Protein AF-A0A6G0XQ53-F1 (afdb_monomer_lite)

pLDDT: mean 70.64, std 18.21, range [31.89, 98.38]

Structure (mmCIF, N/CA/C/O backbone):
data_AF-A0A6G0XQ53-F1
#
_entry.id   AF-A0A6G0XQ53-F1
#
loop_
_atom_site.group_PDB
_atom_site.id
_atom_site.type_symbol
_atom_site.label_atom_id
_atom_site.label_alt_id
_atom_site.label_comp_id
_atom_site.label_asym_id
_atom_site.label_entity_id
_atom_site.label_seq_id
_atom_site.pdbx_PDB_ins_code
_atom_site.Cartn_x
_atom_site.Cartn_y
_atom_site.Cartn_z
_atom_site.occupancy
_atom_site.B_iso_or_equiv
_atom_site.auth_seq_id
_atom_site.auth_comp_id
_atom_site.auth_asym_id
_atom_site.auth_atom_id
_atom_site.pdbx_PDB_model_num
ATOM 1 N N . MET A 1 1 ? -25.751 -2.935 71.915 1.00 31.89 1 MET A N 1
ATOM 2 C CA . MET A 1 1 ? -27.058 -2.897 72.585 1.00 31.89 1 MET A CA 1
ATOM 3 C C . MET A 1 1 ? -28.111 -2.754 71.505 1.00 31.89 1 MET A C 1
ATOM 5 O O . MET A 1 1 ? -28.073 -1.808 70.742 1.00 31.89 1 MET A O 1
ATOM 9 N N . ASN A 1 2 ? -28.898 -3.814 71.407 1.00 36.38 2 ASN A N 1
ATOM 10 C CA . ASN A 1 2 ? -30.223 -3.988 70.830 1.00 36.38 2 ASN A CA 1
ATOM 11 C C . ASN A 1 2 ? -31.179 -2.786 70.955 1.00 36.38 2 ASN A C 1
ATOM 13 O O . ASN A 1 2 ? -31.730 -2.552 72.027 1.00 36.38 2 ASN A O 1
ATOM 17 N N . GLU A 1 3 ? -31.460 -2.117 69.841 1.00 37.91 3 GLU A N 1
ATOM 18 C CA . GLU A 1 3 ? -32.680 -1.322 69.682 1.00 37.91 3 GLU A CA 1
ATOM 19 C C . GLU A 1 3 ? -33.718 -2.204 68.983 1.00 37.91 3 GLU A C 1
ATOM 21 O O . GLU A 1 3 ? -33.726 -2.372 67.766 1.00 37.91 3 GLU A O 1
ATOM 26 N N . SER A 1 4 ? -34.548 -2.856 69.796 1.00 41.84 4 SER A N 1
ATOM 27 C CA . SER A 1 4 ? -35.817 -3.414 69.337 1.00 41.84 4 SER A CA 1
ATOM 28 C C . SER A 1 4 ? -36.702 -2.263 68.863 1.00 41.84 4 SER A C 1
ATOM 30 O O . SER A 1 4 ? -36.766 -1.238 69.537 1.00 41.84 4 SER A O 1
ATOM 32 N N . CYS A 1 5 ? -37.394 -2.440 67.736 1.00 46.22 5 CYS A N 1
ATOM 33 C CA . CYS A 1 5 ? -38.320 -1.460 67.177 1.00 46.22 5 CYS A CA 1
ATOM 34 C C . CYS A 1 5 ? -39.324 -0.971 68.235 1.00 46.22 5 CYS A C 1
ATOM 36 O O . CYS A 1 5 ? -40.240 -1.704 68.617 1.00 46.22 5 CYS A O 1
ATOM 38 N N . GLU A 1 6 ? -39.177 0.273 68.692 1.00 37.75 6 GLU A N 1
ATOM 39 C CA . GLU A 1 6 ? -40.259 0.978 69.367 1.00 37.75 6 GLU A CA 1
ATOM 40 C C . GLU A 1 6 ? -41.414 1.105 68.371 1.00 37.75 6 GLU A C 1
ATOM 42 O O . GLU A 1 6 ? -41.308 1.716 67.307 1.00 37.75 6 GLU A O 1
ATOM 47 N N . SER A 1 7 ? -42.513 0.430 68.697 1.00 48.97 7 SER A N 1
ATOM 48 C CA . SER A 1 7 ? -43.770 0.545 67.970 1.00 48.97 7 SER A CA 1
ATOM 49 C C . SER A 1 7 ? -44.271 1.986 68.080 1.00 48.97 7 SER A C 1
ATOM 51 O O . SER A 1 7 ? -44.209 2.554 69.173 1.00 48.97 7 SER A O 1
ATOM 53 N N . PRO A 1 8 ? -44.852 2.588 67.030 1.00 37.28 8 PRO A N 1
ATOM 54 C CA . PRO A 1 8 ? -45.665 3.765 67.243 1.00 37.28 8 PRO A CA 1
ATOM 55 C C . PRO A 1 8 ? -46.914 3.299 67.995 1.00 37.28 8 PRO A C 1
ATOM 57 O O . PRO A 1 8 ? -47.784 2.635 67.431 1.00 37.28 8 PRO A O 1
ATOM 60 N N . LEU A 1 9 ? -46.996 3.622 69.288 1.00 37.50 9 LEU A N 1
ATOM 61 C CA . LEU A 1 9 ? -48.264 3.639 70.007 1.00 37.50 9 LEU A CA 1
ATOM 62 C C . LEU A 1 9 ? -49.143 4.676 69.303 1.00 37.50 9 LEU A C 1
ATOM 64 O O . LEU A 1 9 ? -49.079 5.869 69.597 1.00 37.50 9 LEU A O 1
ATOM 68 N N . ILE A 1 10 ? -49.932 4.239 68.322 1.00 36.34 10 ILE A N 1
ATOM 69 C CA . ILE A 1 10 ? -50.992 5.076 67.778 1.00 36.34 10 ILE A CA 1
ATOM 70 C C . ILE A 1 10 ? -52.037 5.171 68.886 1.00 36.34 10 ILE A C 1
ATOM 72 O O . ILE A 1 10 ? -52.850 4.268 69.078 1.00 36.34 10 ILE A O 1
ATOM 76 N N . ALA A 1 11 ? -52.002 6.276 69.625 1.00 35.72 11 ALA A N 1
ATOM 77 C CA . ALA A 1 11 ? -53.139 6.727 70.400 1.00 35.72 11 ALA A CA 1
ATOM 78 C C . ALA A 1 11 ? -54.253 7.074 69.404 1.00 35.72 11 ALA A C 1
ATOM 80 O O . ALA A 1 11 ? -54.341 8.196 68.909 1.00 35.72 11 ALA A O 1
ATOM 81 N N . MET A 1 12 ? -55.087 6.094 69.057 1.00 38.00 12 MET A N 1
ATOM 82 C CA . MET A 1 12 ? -56.392 6.413 68.501 1.00 38.00 12 MET A CA 1
ATOM 83 C C . MET A 1 12 ? -57.217 6.971 69.655 1.00 38.00 12 MET A C 1
ATOM 85 O O . MET A 1 12 ? -57.667 6.226 70.523 1.00 38.00 12 MET A O 1
ATOM 89 N N . SER A 1 13 ? -57.394 8.290 69.677 1.00 40.00 13 SER A N 1
ATOM 90 C CA . SER A 1 13 ? -58.459 8.915 70.449 1.00 40.00 13 SER A CA 1
ATOM 91 C C . SER A 1 13 ? -59.784 8.411 69.882 1.00 40.00 13 SER A C 1
ATOM 93 O O . SER A 1 13 ? -60.271 8.900 68.862 1.00 40.00 13 SER A O 1
ATOM 95 N N . VAL A 1 14 ? -60.338 7.372 70.504 1.00 44.16 14 VAL A N 1
ATOM 96 C CA . VAL A 1 14 ? -61.743 7.034 70.318 1.00 44.16 14 VAL A CA 1
ATOM 97 C C . VAL A 1 14 ? -62.512 8.106 71.074 1.00 44.16 14 VAL A C 1
ATOM 99 O O . VAL A 1 14 ? -62.606 8.063 72.299 1.00 44.16 14 VAL A O 1
ATOM 102 N N . ASP A 1 15 ? -63.011 9.099 70.344 1.00 42.50 15 ASP A N 1
ATOM 103 C CA . ASP A 1 15 ? -63.985 10.041 70.878 1.00 42.50 15 ASP A CA 1
ATOM 1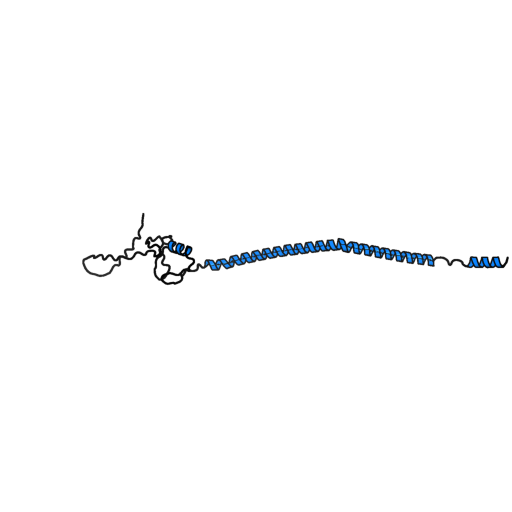04 C C . ASP A 1 15 ? -65.243 9.251 71.247 1.00 42.50 15 ASP A C 1
ATOM 106 O O . ASP A 1 15 ? -66.080 8.946 70.395 1.00 42.50 15 ASP A O 1
ATOM 110 N N . ASN A 1 16 ? -65.383 8.888 72.519 1.00 42.25 16 ASN A N 1
ATOM 111 C CA . ASN A 1 16 ? -66.692 8.573 73.054 1.00 42.25 16 ASN A CA 1
ATOM 112 C C . ASN A 1 16 ? -66.812 9.008 74.512 1.00 42.25 16 ASN A C 1
ATOM 114 O O . ASN A 1 16 ? -66.003 8.663 75.369 1.00 42.25 16 ASN A O 1
ATOM 118 N N . MET A 1 17 ? -67.836 9.819 74.748 1.00 51.22 17 MET A N 1
ATOM 119 C CA . MET A 1 17 ? -68.209 10.367 76.040 1.00 51.22 17 MET A CA 1
ATOM 120 C C . MET A 1 17 ? -68.706 9.243 76.954 1.00 51.22 17 MET A C 1
ATOM 122 O O . MET A 1 17 ? -69.625 8.519 76.578 1.00 51.22 17 MET A O 1
ATOM 126 N N . GLY A 1 18 ? -68.164 9.147 78.167 1.00 41.62 18 GLY A N 1
ATOM 127 C CA . GLY A 1 18 ? -68.759 8.337 79.231 1.00 41.62 18 GLY A CA 1
ATOM 128 C C . GLY A 1 18 ? -67.736 7.735 80.187 1.00 41.62 18 GLY A C 1
ATOM 129 O O . GLY A 1 18 ? -66.943 6.897 79.785 1.00 41.62 18 GLY A O 1
ATOM 130 N N . GLU A 1 19 ? -67.785 8.239 81.419 1.00 48.84 19 GLU A N 1
ATOM 131 C CA . GLU A 1 19 ? -67.366 7.695 82.719 1.00 48.84 19 GLU A CA 1
ATOM 132 C C . GLU A 1 19 ? -66.596 6.346 82.815 1.00 48.84 19 GLU A C 1
ATOM 134 O O . GLU A 1 19 ? -66.944 5.325 82.234 1.00 48.84 19 GLU A O 1
ATOM 139 N N . ASP A 1 20 ? -65.515 6.427 83.611 1.00 44.75 20 ASP A N 1
ATOM 140 C CA . ASP A 1 20 ? -64.882 5.408 84.466 1.00 44.75 20 ASP A CA 1
ATOM 141 C C . ASP A 1 20 ? -64.712 3.952 83.976 1.00 44.75 20 ASP A C 1
ATOM 143 O O . ASP A 1 20 ? -65.485 3.067 84.319 1.00 44.75 20 ASP A O 1
ATOM 147 N N . SER A 1 21 ? -63.575 3.658 83.319 1.00 50.47 21 SER A N 1
ATOM 148 C CA . SER A 1 21 ? -62.666 2.510 83.586 1.00 50.47 21 SER A CA 1
ATOM 149 C C . SER A 1 21 ? -61.720 2.280 82.398 1.00 50.47 21 SER A C 1
ATOM 151 O O . SER A 1 21 ? -62.147 1.889 81.315 1.00 50.47 21 SER A O 1
ATOM 153 N N . GLU A 1 22 ? -60.415 2.476 82.593 1.00 46.22 22 GLU A N 1
ATOM 154 C CA . GLU A 1 22 ? -59.395 2.188 81.577 1.00 46.22 22 GLU A CA 1
ATOM 155 C C . GLU A 1 22 ? -59.137 0.669 81.513 1.00 46.22 22 GLU A C 1
ATOM 157 O O . GLU A 1 22 ? -58.404 0.105 82.325 1.00 46.22 22 GLU A O 1
ATOM 162 N N . VAL A 1 23 ? -59.776 -0.022 80.563 1.00 43.91 23 VAL A N 1
ATOM 163 C CA . VAL A 1 23 ? -59.449 -1.414 80.216 1.00 43.91 23 VAL A CA 1
ATOM 164 C C . VAL A 1 23 ? -58.510 -1.396 79.012 1.00 43.91 23 VAL A C 1
ATOM 166 O O . VAL A 1 23 ? -58.939 -1.263 77.868 1.00 43.91 23 VAL A O 1
ATOM 169 N N . VAL A 1 24 ? -57.210 -1.541 79.270 1.00 46.53 24 VAL A N 1
ATOM 170 C CA . VAL A 1 24 ? -56.184 -1.724 78.233 1.00 46.53 24 VAL A CA 1
ATOM 171 C C . VAL A 1 24 ? -56.281 -3.132 77.639 1.00 46.53 24 VAL A C 1
ATOM 173 O O . VAL A 1 24 ? -55.818 -4.110 78.224 1.00 46.53 24 VAL A O 1
ATOM 176 N N . VAL A 1 25 ? -56.884 -3.244 76.454 1.00 43.22 25 VAL A N 1
ATOM 177 C CA . VAL A 1 25 ? -56.813 -4.454 75.623 1.00 43.22 25 VAL A CA 1
ATOM 178 C C . VAL A 1 25 ? -55.533 -4.376 74.792 1.00 43.22 25 VAL A C 1
ATOM 180 O O . VAL A 1 25 ? -55.471 -3.661 73.794 1.00 43.22 25 VAL A O 1
ATOM 183 N N . ALA A 1 26 ? -54.492 -5.097 75.212 1.00 40.78 26 ALA A N 1
ATOM 184 C CA . ALA A 1 26 ? -53.258 -5.224 74.443 1.00 40.78 26 ALA A CA 1
ATOM 185 C C . ALA A 1 26 ? -53.506 -6.105 73.207 1.00 40.78 26 ALA A C 1
ATOM 187 O O . ALA A 1 26 ? -53.551 -7.331 73.301 1.00 40.78 26 ALA A O 1
ATOM 188 N N . VAL A 1 27 ? -53.681 -5.481 72.042 1.00 38.78 27 VAL A N 1
ATOM 189 C CA . VAL A 1 27 ? -53.619 -6.178 70.753 1.00 38.78 27 VAL A CA 1
ATOM 190 C C . VAL A 1 27 ? -52.145 -6.281 70.372 1.00 38.78 27 VAL A C 1
ATOM 192 O O . VAL A 1 27 ? -51.492 -5.264 70.146 1.00 38.78 27 VAL A O 1
ATOM 195 N N . ALA A 1 28 ? -51.607 -7.502 70.338 1.00 41.84 28 ALA A N 1
ATOM 196 C CA . ALA A 1 28 ? -50.287 -7.760 69.778 1.00 41.84 28 ALA A CA 1
ATOM 197 C C . ALA A 1 28 ? -50.335 -7.435 68.279 1.00 41.84 28 ALA A C 1
ATOM 199 O O . ALA A 1 28 ? -50.954 -8.156 67.500 1.00 41.84 28 ALA A O 1
ATOM 200 N N . VAL A 1 29 ? -49.753 -6.302 67.896 1.00 46.16 29 VAL A N 1
ATOM 201 C CA . VAL A 1 29 ? -49.545 -5.952 66.492 1.00 46.16 29 VAL A CA 1
ATOM 202 C C . VAL A 1 29 ? -48.349 -6.772 66.023 1.00 46.16 29 VAL A C 1
ATOM 204 O O . VAL A 1 29 ? -47.248 -6.587 66.540 1.00 46.16 29 VAL A O 1
ATOM 207 N N . ASP A 1 30 ? -48.580 -7.707 65.101 1.00 55.75 30 ASP A N 1
ATOM 208 C CA . ASP A 1 30 ? -47.526 -8.515 64.485 1.00 55.75 30 ASP A CA 1
ATOM 209 C C . ASP A 1 30 ? -46.429 -7.588 63.946 1.00 55.75 30 ASP A C 1
ATOM 211 O O . ASP A 1 30 ? -46.664 -6.765 63.056 1.00 55.75 30 ASP A O 1
ATOM 215 N N . THR A 1 31 ? -45.228 -7.679 64.517 1.00 63.00 31 THR A N 1
ATOM 216 C CA . THR A 1 31 ? -44.092 -6.882 64.060 1.00 63.00 31 THR A CA 1
ATOM 217 C C . THR A 1 31 ? -43.683 -7.354 62.662 1.00 63.00 31 THR A C 1
ATOM 219 O O . THR A 1 31 ? -43.572 -8.564 62.427 1.00 63.00 31 THR A O 1
ATOM 222 N N . PRO A 1 32 ? -43.456 -6.436 61.701 1.00 68.88 32 PRO A N 1
ATOM 223 C CA . PRO A 1 32 ? -42.991 -6.828 60.380 1.00 68.88 32 PRO A CA 1
ATOM 224 C C . PRO A 1 32 ? -41.634 -7.525 60.531 1.00 68.88 32 PRO A C 1
ATOM 226 O O . PRO A 1 32 ? -40.701 -6.978 61.116 1.00 68.88 32 PRO A O 1
ATOM 229 N N . SER A 1 33 ? -41.540 -8.758 60.039 1.00 76.94 33 SER A N 1
ATOM 230 C CA . SER A 1 33 ? -40.328 -9.579 60.082 1.00 76.94 33 SER A CA 1
ATOM 231 C C . SER A 1 33 ? -39.963 -10.055 58.683 1.00 76.94 33 SER A C 1
ATOM 233 O O . SER A 1 33 ? -40.821 -10.233 57.814 1.00 76.94 33 SER A O 1
ATOM 235 N N . CYS A 1 34 ? -38.667 -10.225 58.443 1.00 81.50 34 CYS A N 1
ATOM 236 C CA . CYS A 1 34 ? -38.156 -10.703 57.170 1.00 81.50 34 CYS A CA 1
ATOM 237 C C . CYS A 1 34 ? -38.532 -12.176 56.972 1.00 81.50 34 CYS A C 1
ATOM 239 O O . CYS A 1 34 ? -38.120 -13.021 57.759 1.00 81.50 34 CYS A O 1
ATOM 241 N N . TYR A 1 35 ? -39.244 -12.534 55.899 1.00 75.81 35 TYR A N 1
ATOM 242 C CA . TYR A 1 35 ? -39.652 -13.938 55.702 1.00 75.81 35 TYR A CA 1
ATOM 243 C C . TYR A 1 35 ? -38.487 -14.891 55.366 1.00 75.81 35 TYR A C 1
ATOM 245 O O . TYR A 1 35 ? -38.649 -16.107 55.459 1.00 75.81 35 TYR A O 1
ATOM 253 N N . ILE A 1 36 ? -37.326 -14.364 54.953 1.00 78.69 36 ILE A N 1
ATOM 254 C CA . ILE A 1 36 ? -36.153 -15.174 54.577 1.00 78.69 36 ILE A CA 1
ATOM 255 C C . ILE A 1 36 ? -35.371 -15.614 55.820 1.00 78.69 36 ILE A C 1
ATOM 257 O O . ILE A 1 36 ? -34.995 -16.778 55.926 1.00 78.69 36 ILE A O 1
ATOM 261 N N . CYS A 1 37 ? -35.113 -14.695 56.752 1.00 81.69 37 CYS A N 1
ATOM 262 C CA . CYS A 1 37 ? -34.328 -14.968 57.960 1.00 81.69 37 CYS A CA 1
ATOM 263 C C . CYS A 1 37 ? -35.167 -15.027 59.247 1.00 81.69 37 CYS A C 1
ATOM 265 O O . CYS A 1 37 ? -34.624 -15.364 60.294 1.00 81.69 37 CYS A O 1
ATOM 267 N N . LEU A 1 38 ? -36.472 -14.738 59.162 1.00 74.44 38 LEU A N 1
ATOM 268 C CA . LEU A 1 38 ? -37.434 -14.678 60.272 1.00 74.44 38 LEU A CA 1
ATOM 269 C C . LEU A 1 38 ? -37.065 -13.670 61.370 1.00 74.44 38 LEU A C 1
ATOM 271 O O . LEU A 1 38 ? -37.562 -13.763 62.490 1.00 74.44 38 LEU A O 1
ATOM 275 N N . ASP A 1 39 ? -36.206 -12.704 61.047 1.00 78.00 39 ASP A N 1
ATOM 276 C CA . ASP A 1 39 ? -35.748 -11.681 61.980 1.00 78.00 39 ASP A CA 1
ATOM 277 C C . ASP A 1 39 ? -36.546 -10.377 61.800 1.00 78.00 39 ASP A C 1
ATOM 279 O O . ASP A 1 39 ? -36.870 -9.975 60.677 1.00 78.00 39 ASP A O 1
ATOM 283 N N . SER A 1 40 ? -36.887 -9.729 62.916 1.00 66.69 40 SER A N 1
ATOM 284 C CA . SER A 1 40 ? -37.681 -8.495 62.986 1.00 66.69 40 SER A CA 1
ATOM 285 C C . SER A 1 40 ? -36.828 -7.232 63.134 1.00 66.69 40 SER A C 1
ATOM 287 O O . SER A 1 40 ? -37.368 -6.154 63.368 1.00 66.69 40 SER A O 1
ATOM 289 N N . MET A 1 41 ? -35.499 -7.349 63.055 1.00 67.88 41 MET A N 1
ATOM 290 C CA . MET A 1 41 ? -34.590 -6.201 63.122 1.00 67.88 41 MET A CA 1
ATOM 291 C C . MET A 1 41 ? -34.807 -5.282 61.917 1.00 67.88 41 MET A C 1
ATOM 293 O O . MET A 1 41 ? -34.469 -5.664 60.804 1.00 67.88 41 MET A O 1
ATOM 297 N N . CYS A 1 42 ? -35.356 -4.084 62.125 1.00 66.12 42 CYS A N 1
ATOM 298 C CA . CYS A 1 42 ? -35.467 -3.061 61.085 1.00 66.12 42 CYS A CA 1
ATOM 299 C C . CYS A 1 42 ? -34.351 -2.030 61.253 1.00 66.12 42 CYS A C 1
ATOM 301 O O . CYS A 1 42 ? -34.277 -1.355 62.277 1.00 66.12 42 CYS A O 1
ATOM 303 N N . GLY A 1 43 ? -33.486 -1.916 60.249 1.00 63.78 43 GLY A N 1
ATOM 304 C CA . GLY A 1 43 ? -32.533 -0.818 60.121 1.00 63.78 43 GLY A CA 1
ATOM 305 C C . GLY A 1 43 ? -33.222 0.484 59.710 1.00 63.78 43 GLY A C 1
ATOM 306 O O . GLY A 1 43 ? -34.401 0.497 59.345 1.00 63.78 43 GLY A O 1
ATOM 307 N N . LEU A 1 44 ? -32.471 1.584 59.766 1.00 64.50 44 LEU A N 1
ATOM 308 C CA . LEU A 1 44 ? -32.885 2.873 59.203 1.00 64.50 44 LEU A CA 1
ATOM 309 C C . LEU A 1 44 ? -33.089 2.757 57.682 1.00 64.50 44 LEU A C 1
ATOM 311 O O . LEU A 1 44 ? -32.521 1.881 57.033 1.00 64.50 44 LEU A O 1
ATOM 315 N N . GLU A 1 45 ? -33.877 3.665 57.109 1.00 60.69 45 GLU A N 1
ATOM 316 C CA . GLU A 1 45 ? -34.106 3.750 55.661 1.00 60.69 45 GLU A CA 1
ATOM 317 C C . GLU A 1 45 ? -32.755 3.866 54.919 1.00 60.69 45 GLU A C 1
ATOM 319 O O . GLU A 1 45 ? -31.969 4.783 55.178 1.00 60.69 45 GLU A O 1
ATOM 324 N N . GLY A 1 46 ? -32.447 2.913 54.033 1.00 61.06 46 GLY A N 1
ATOM 325 C CA . GLY A 1 46 ? -31.160 2.801 53.341 1.00 61.06 46 GLY A CA 1
ATOM 326 C C . GLY A 1 46 ? -30.105 1.894 53.992 1.00 61.06 46 GLY A C 1
ATOM 327 O O . GLY A 1 46 ? -29.026 1.761 53.413 1.00 61.06 46 GLY A O 1
ATOM 328 N N . ASP A 1 47 ? -30.384 1.272 55.140 1.00 71.31 47 ASP A N 1
ATOM 329 C CA . ASP A 1 47 ? -29.493 0.302 55.795 1.00 71.31 47 ASP A CA 1
ATOM 330 C C . ASP A 1 47 ? -29.703 -1.137 55.274 1.00 71.31 47 ASP A C 1
ATOM 332 O O . ASP A 1 47 ? -30.753 -1.498 54.738 1.00 71.31 47 ASP A O 1
ATOM 336 N N . ASP A 1 48 ? -28.710 -2.004 55.464 1.00 71.81 48 ASP A N 1
ATOM 337 C CA . ASP A 1 48 ? -28.738 -3.412 55.039 1.00 71.81 48 ASP A CA 1
ATOM 338 C C . ASP A 1 48 ? -29.861 -4.216 55.728 1.00 71.81 48 ASP A C 1
ATOM 340 O O . ASP A 1 48 ? -30.338 -5.228 55.196 1.00 71.81 48 ASP A O 1
ATOM 344 N N . LEU A 1 49 ? -30.268 -3.754 56.915 1.00 70.12 49 LEU A N 1
ATOM 345 C CA . LEU A 1 49 ? -31.342 -4.297 57.748 1.00 70.12 49 LEU A CA 1
ATOM 346 C C . LEU A 1 49 ? -32.691 -3.600 57.513 1.00 70.12 49 LEU A C 1
ATOM 348 O O . LEU A 1 49 ? -33.650 -3.878 58.228 1.00 70.12 49 LEU A O 1
ATOM 352 N N . GLU A 1 50 ? -32.806 -2.694 56.545 1.00 79.75 50 GLU A N 1
ATOM 353 C CA . GLU A 1 50 ? -34.089 -2.089 56.175 1.00 79.75 50 GLU A CA 1
ATOM 354 C C . GLU A 1 50 ? -35.064 -3.168 55.669 1.00 79.75 50 GLU A C 1
ATOM 356 O O . GLU A 1 50 ? -34.721 -3.965 54.785 1.00 79.75 50 GLU A O 1
ATOM 361 N N . LEU A 1 51 ? -36.285 -3.201 56.220 1.00 77.19 51 LEU A N 1
ATOM 362 C CA . LEU A 1 51 ? -37.356 -4.079 55.742 1.00 77.19 51 LEU A CA 1
ATOM 363 C C . LEU A 1 51 ? -38.060 -3.431 54.548 1.00 77.19 51 LEU A C 1
ATOM 365 O O . LEU A 1 51 ? -38.799 -2.461 54.685 1.00 77.19 51 LEU A O 1
ATOM 369 N N . ILE A 1 52 ? -37.889 -4.033 53.378 1.00 77.31 52 ILE A N 1
ATOM 370 C CA . ILE A 1 52 ? -38.521 -3.616 52.130 1.00 77.31 52 ILE A CA 1
ATOM 371 C C . ILE A 1 52 ? -39.674 -4.574 51.825 1.00 77.31 52 ILE A C 1
ATOM 373 O O . ILE A 1 52 ? -39.554 -5.787 52.010 1.00 77.31 52 ILE A O 1
ATOM 377 N N . ALA A 1 53 ? -40.791 -4.047 51.324 1.00 74.19 53 ALA A N 1
ATOM 378 C CA . ALA A 1 53 ? -41.878 -4.839 50.755 1.00 74.19 53 ALA A CA 1
ATOM 379 C C . ALA A 1 53 ? -41.757 -4.828 49.220 1.00 74.19 53 ALA A C 1
ATOM 381 O O . ALA A 1 53 ? -42.225 -3.891 48.573 1.00 74.19 53 ALA A O 1
ATOM 382 N N . PRO A 1 54 ? -41.134 -5.843 48.595 1.00 65.50 54 PRO A N 1
ATOM 383 C CA . PRO A 1 54 ? -40.813 -5.791 47.173 1.00 65.50 54 PRO A CA 1
ATOM 384 C C . PRO A 1 54 ? -42.028 -6.085 46.273 1.00 65.50 54 PRO A C 1
ATOM 386 O O . PRO A 1 54 ? -41.924 -6.034 45.054 1.00 65.50 54 PRO A O 1
ATOM 389 N N . CYS A 1 55 ? -43.196 -6.411 46.834 1.00 68.19 55 CYS A N 1
ATOM 390 C CA . CYS A 1 55 ? -44.417 -6.648 46.066 1.00 68.19 55 CYS A CA 1
ATOM 391 C C . CYS A 1 55 ? -45.668 -6.218 46.842 1.00 68.19 55 CYS A C 1
ATOM 393 O O . CYS A 1 55 ? -45.643 -6.080 48.065 1.00 68.19 55 CYS A O 1
ATOM 395 N N . ALA A 1 56 ? -46.796 -6.095 46.134 1.00 65.62 56 ALA A N 1
ATOM 396 C CA . ALA A 1 56 ? -48.095 -5.720 46.704 1.00 65.62 56 ALA A CA 1
ATOM 397 C C . ALA A 1 56 ? -48.625 -6.691 47.781 1.00 65.62 56 ALA A C 1
ATOM 399 O O . ALA A 1 56 ? -49.605 -6.387 48.453 1.00 65.62 56 ALA A O 1
ATOM 400 N N . CYS A 1 57 ? -47.982 -7.849 47.967 1.00 64.81 57 CYS A N 1
ATOM 401 C CA . CYS A 1 57 ? -48.331 -8.818 49.006 1.00 64.81 57 CYS A CA 1
ATOM 402 C C . CYS A 1 57 ? -47.827 -8.440 50.401 1.00 64.81 57 CYS A C 1
ATOM 404 O O . CYS A 1 57 ? -48.025 -9.227 51.319 1.00 64.81 57 CYS A O 1
ATOM 406 N N . GLN A 1 58 ? -47.163 -7.285 50.555 1.00 64.06 58 GLN A N 1
ATOM 407 C CA . GLN A 1 58 ? -46.670 -6.778 51.843 1.00 64.06 58 GLN A CA 1
ATOM 408 C C . GLN A 1 58 ? -45.791 -7.789 52.605 1.00 64.06 58 GLN A C 1
ATOM 410 O O . GLN A 1 58 ? -45.715 -7.778 53.828 1.00 64.06 58 GLN A O 1
ATOM 415 N N . THR A 1 59 ? -45.101 -8.678 51.884 1.00 71.88 59 THR A N 1
ATOM 416 C CA . THR A 1 59 ? -44.124 -9.593 52.479 1.00 71.88 59 THR A CA 1
ATOM 417 C C . THR A 1 59 ? -42.832 -8.825 52.723 1.00 71.88 59 THR A C 1
ATOM 419 O O . THR A 1 59 ? -42.157 -8.467 51.757 1.00 71.88 59 THR A O 1
ATOM 422 N N . PHE A 1 60 ? -42.488 -8.563 53.979 1.00 77.12 60 PHE A N 1
ATOM 423 C CA . PHE A 1 60 ? -41.280 -7.816 54.313 1.00 77.12 60 PHE A CA 1
ATOM 424 C C . PHE A 1 60 ? -40.020 -8.680 54.180 1.00 77.12 60 PHE A C 1
ATOM 426 O O . PHE A 1 60 ? -40.018 -9.868 54.515 1.00 77.12 60 PHE A O 1
ATOM 433 N N . VAL A 1 61 ? -38.943 -8.082 53.667 1.00 79.94 61 VAL A N 1
ATOM 434 C CA . VAL A 1 61 ? -37.625 -8.710 53.492 1.00 79.94 61 VAL A CA 1
ATOM 435 C C . VAL A 1 61 ? -36.539 -7.688 53.766 1.00 79.94 61 VAL A C 1
ATOM 437 O O . VAL A 1 61 ? -36.647 -6.552 53.316 1.00 79.94 61 VAL A O 1
ATOM 440 N N . HIS A 1 62 ? -35.457 -8.092 54.427 1.00 84.25 62 HIS A N 1
ATOM 441 C CA . HIS A 1 62 ? -34.261 -7.257 54.501 1.00 84.25 62 HIS A CA 1
ATOM 442 C C . HIS A 1 62 ? -33.653 -7.021 53.128 1.00 84.25 62 HIS A C 1
ATOM 444 O O . HIS A 1 62 ? -33.505 -7.961 52.339 1.00 84.25 62 HIS A O 1
ATOM 450 N N . ARG A 1 63 ? -33.191 -5.797 52.884 1.00 79.25 63 ARG A N 1
ATOM 451 C CA . ARG A 1 63 ? -32.460 -5.450 51.663 1.00 79.25 63 ARG A CA 1
ATOM 452 C C . ARG A 1 63 ? -31.293 -6.403 51.388 1.00 79.25 63 ARG A C 1
ATOM 454 O O . ARG A 1 63 ? -31.180 -6.942 50.289 1.00 79.25 63 ARG A O 1
ATOM 461 N N . ARG A 1 64 ? -30.514 -6.735 52.422 1.00 81.00 64 ARG A N 1
ATOM 462 C CA . ARG A 1 64 ? -29.415 -7.707 52.325 1.00 81.00 64 ARG A CA 1
ATOM 463 C C . ARG A 1 64 ? -29.873 -9.134 52.018 1.00 81.00 64 ARG A C 1
ATOM 465 O O . ARG A 1 64 ? -29.248 -9.817 51.209 1.00 81.00 64 ARG A O 1
ATOM 472 N N . CYS A 1 65 ? -30.956 -9.601 52.641 1.00 79.50 65 CYS A N 1
ATOM 473 C CA . CYS A 1 65 ? -31.482 -10.945 52.385 1.00 79.50 65 CYS A CA 1
ATOM 474 C C . CYS A 1 65 ? -31.993 -11.086 50.946 1.00 79.50 65 CYS A C 1
ATOM 476 O O . CYS A 1 65 ? -31.822 -12.143 50.341 1.00 79.50 65 CYS A O 1
ATOM 478 N N . LEU A 1 66 ? -32.568 -10.020 50.384 1.00 77.12 66 LEU A N 1
ATOM 479 C CA . LEU A 1 66 ? -32.982 -9.972 48.984 1.00 77.12 66 LEU A CA 1
ATOM 480 C C . LEU A 1 66 ? -31.770 -9.986 48.032 1.00 77.12 66 LEU A C 1
ATOM 482 O O . LEU A 1 66 ? -31.767 -10.733 47.051 1.00 77.12 66 LEU A O 1
ATOM 486 N N . ASP A 1 67 ? -30.720 -9.227 48.347 1.00 76.44 67 ASP A N 1
ATOM 487 C CA . ASP A 1 67 ? -29.494 -9.166 47.542 1.00 76.44 67 ASP A CA 1
ATOM 488 C C . ASP A 1 67 ? -28.731 -10.499 47.524 1.00 76.44 67 ASP A C 1
ATOM 490 O O . ASP A 1 67 ? -28.273 -10.951 46.469 1.00 76.44 67 ASP A O 1
ATOM 494 N N . ASP A 1 68 ? -28.605 -11.167 48.671 1.00 76.56 68 ASP A N 1
ATOM 495 C CA . ASP A 1 68 ? -27.931 -12.467 48.770 1.00 76.56 68 ASP A CA 1
ATOM 496 C C . ASP A 1 68 ? -28.764 -13.591 48.129 1.00 76.56 68 ASP A C 1
ATOM 498 O O . ASP A 1 68 ? -28.220 -14.485 47.465 1.00 76.56 68 ASP A O 1
ATOM 502 N N . TRP A 1 69 ? -30.095 -13.505 48.217 1.00 75.56 69 TRP A N 1
ATOM 503 C CA . TRP A 1 69 ? -31.000 -14.372 47.464 1.00 75.56 69 TRP A CA 1
ATOM 504 C C . TRP A 1 69 ? -30.785 -14.235 45.948 1.00 75.56 69 TRP A C 1
ATOM 506 O O . TRP A 1 69 ? -30.669 -15.244 45.246 1.00 75.56 69 TRP A O 1
ATOM 516 N N . HIS A 1 70 ? -30.645 -13.011 45.433 1.00 69.88 70 HIS A N 1
ATOM 517 C CA . HIS A 1 70 ? -30.366 -12.764 44.015 1.00 69.88 70 HIS A CA 1
ATOM 518 C C . HIS A 1 70 ? -28.982 -13.240 43.563 1.00 69.88 70 HIS A C 1
ATOM 520 O O . HIS A 1 70 ? -28.846 -13.740 42.448 1.00 69.88 70 HIS A O 1
ATOM 526 N N . LYS A 1 71 ? -27.951 -13.125 44.407 1.00 72.12 71 LYS A N 1
ATOM 527 C CA . LYS A 1 71 ? -26.602 -13.620 44.076 1.00 72.12 71 LYS A CA 1
ATOM 528 C C . LYS A 1 71 ? -26.536 -15.145 44.022 1.00 72.12 71 LYS A C 1
ATOM 530 O O . LYS A 1 71 ? -25.789 -15.691 43.215 1.00 72.12 71 LYS A O 1
ATOM 535 N N . SER A 1 72 ? -27.282 -15.831 44.890 1.00 68.31 72 SER A N 1
ATOM 536 C CA . SER A 1 72 ? -27.274 -17.300 44.947 1.00 68.31 72 SER A CA 1
ATOM 537 C C . SER A 1 72 ? -28.218 -17.952 43.933 1.00 68.31 72 SER A C 1
ATOM 539 O O . SER A 1 72 ? -27.976 -19.084 43.510 1.00 68.31 72 SER A O 1
ATOM 541 N N . SER A 1 73 ? -29.268 -17.247 43.499 1.00 60.28 73 SER A N 1
ATOM 542 C CA . SER A 1 73 ? -30.270 -17.781 42.583 1.00 60.28 73 SER A CA 1
ATOM 543 C C . SER A 1 73 ? -30.170 -17.140 41.192 1.00 60.28 73 SER A C 1
ATOM 545 O O . SER A 1 73 ? -30.517 -15.986 40.972 1.00 60.28 73 SER A O 1
ATOM 547 N N . ASN A 1 74 ? -29.785 -17.930 40.183 1.00 53.09 74 ASN A N 1
ATOM 548 C CA . ASN A 1 74 ? -29.899 -17.557 38.759 1.00 53.09 74 ASN A CA 1
ATOM 549 C C . ASN A 1 74 ? -31.372 -17.490 38.272 1.00 53.09 74 ASN A C 1
ATOM 551 O O . ASN A 1 74 ? -31.650 -17.587 37.074 1.00 53.09 74 ASN A O 1
ATOM 555 N N . SER A 1 75 ? -32.342 -17.376 39.183 1.00 54.22 75 SER A N 1
ATOM 556 C CA . SER A 1 75 ? -33.773 -17.402 38.892 1.00 54.22 75 SER A CA 1
ATOM 557 C C . SER A 1 75 ? -34.389 -16.016 39.047 1.00 54.22 75 SER A C 1
ATOM 559 O O . SER A 1 75 ? -34.300 -15.383 40.092 1.00 54.22 75 SER A O 1
ATOM 561 N N . LYS A 1 76 ? -35.019 -15.590 37.952 1.00 52.47 76 LYS A N 1
ATOM 562 C CA . LYS A 1 76 ? -35.749 -14.341 37.713 1.00 52.47 76 LYS A CA 1
ATOM 563 C C . LYS A 1 76 ? -36.462 -13.778 38.951 1.00 52.47 76 LYS A C 1
ATOM 565 O O . LYS A 1 76 ? -37.144 -14.511 39.660 1.00 52.47 76 LYS A O 1
ATOM 570 N N . ALA A 1 77 ? -36.338 -12.459 39.095 1.00 59.34 77 ALA A N 1
ATOM 571 C CA . ALA A 1 77 ? -36.976 -11.531 40.028 1.00 59.34 77 ALA A CA 1
ATOM 572 C C . ALA A 1 77 ? -38.512 -11.658 40.119 1.00 59.34 77 ALA A C 1
ATOM 574 O O . ALA A 1 77 ? -39.239 -10.749 39.730 1.00 59.34 77 ALA A O 1
ATOM 575 N N . HIS A 1 78 ? -39.008 -12.792 40.606 1.00 64.25 78 HIS A N 1
ATOM 576 C CA . HIS A 1 78 ? -40.419 -13.032 40.869 1.00 64.25 78 HIS A CA 1
ATOM 577 C C . HIS A 1 78 ? -40.610 -13.341 42.348 1.00 64.25 78 HIS A C 1
ATOM 579 O O . HIS A 1 78 ? -39.899 -14.171 42.915 1.00 64.25 78 HIS A O 1
ATOM 585 N N . CYS A 1 79 ? -41.603 -12.708 42.964 1.00 62.72 79 CYS A N 1
ATOM 586 C CA . CYS A 1 79 ? -42.004 -13.056 44.320 1.00 62.72 79 CYS A CA 1
ATOM 587 C C . CYS A 1 79 ? -42.497 -14.514 44.363 1.00 62.72 79 CYS A C 1
ATOM 589 O O . CYS A 1 79 ? -43.300 -14.927 43.526 1.00 62.72 79 CYS A O 1
ATOM 591 N N . GLN A 1 80 ? -42.052 -15.304 45.342 1.00 58.03 80 GLN A N 1
ATOM 592 C CA . GLN A 1 80 ? -42.482 -16.703 45.482 1.00 58.03 80 GLN A CA 1
ATOM 593 C C . GLN A 1 80 ? -43.966 -16.837 45.861 1.00 58.03 80 GLN A C 1
ATOM 595 O O . GLN A 1 80 ? -44.580 -17.864 45.575 1.00 58.03 80 GLN A O 1
ATOM 600 N N . THR A 1 81 ? -44.553 -15.783 46.433 1.00 58.84 81 THR A N 1
ATOM 601 C CA . THR A 1 81 ? -45.948 -15.750 46.891 1.00 58.84 81 THR A CA 1
ATOM 602 C C . THR A 1 81 ? -46.918 -15.341 45.780 1.00 58.84 81 THR A C 1
ATOM 604 O O . THR A 1 81 ? -47.965 -15.964 45.625 1.00 58.84 81 THR A O 1
ATOM 607 N N . CYS A 1 82 ? -46.581 -14.339 44.959 1.00 60.69 82 CYS A N 1
ATOM 608 C CA . CYS A 1 82 ? -47.487 -13.815 43.921 1.00 60.69 82 CYS A CA 1
ATOM 609 C C . CYS A 1 82 ? -46.991 -13.944 42.482 1.00 60.69 82 CYS A C 1
ATOM 611 O O . CYS A 1 82 ? -47.733 -13.622 41.556 1.00 60.69 82 CYS A O 1
ATOM 613 N N . LYS A 1 83 ? -45.760 -14.423 42.266 1.00 61.09 83 LYS A N 1
ATOM 614 C CA . LYS A 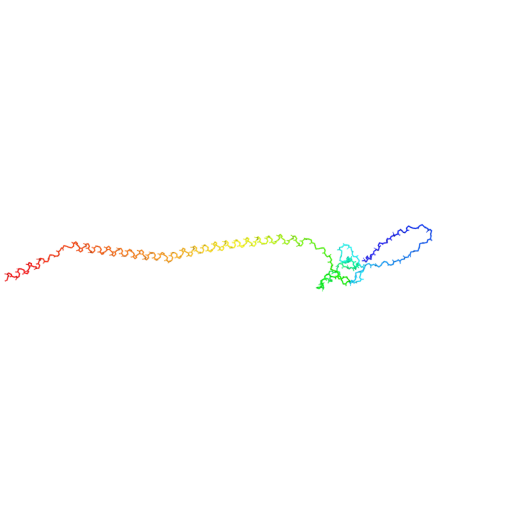1 83 ? -45.114 -14.588 40.950 1.00 61.09 83 LYS A CA 1
ATOM 615 C C . LYS A 1 83 ? -45.034 -13.314 40.098 1.00 61.09 83 LYS A C 1
ATOM 617 O O . LYS A 1 83 ? -44.579 -13.384 38.955 1.00 61.09 83 LYS A O 1
ATOM 622 N N . SER A 1 84 ? -45.422 -12.153 40.625 1.00 58.12 84 SER A N 1
ATOM 623 C CA . SER A 1 84 ? -45.255 -10.882 39.929 1.00 58.12 84 SER A CA 1
ATOM 624 C C . SER A 1 84 ? -43.767 -10.586 39.783 1.00 58.12 84 SER A C 1
ATOM 626 O O . SER A 1 84 ? -42.981 -10.869 40.692 1.00 58.12 84 SER A O 1
ATOM 628 N N . ALA A 1 85 ? -43.376 -10.063 38.621 1.00 60.06 85 ALA A N 1
ATOM 629 C CA . ALA A 1 85 ? -42.037 -9.522 38.451 1.00 60.06 85 ALA A CA 1
ATOM 630 C C . ALA A 1 85 ? -41.873 -8.327 39.398 1.00 60.06 85 ALA A C 1
ATOM 632 O O . ALA A 1 85 ? -42.803 -7.533 39.540 1.00 60.06 85 ALA A O 1
ATOM 633 N N . PHE A 1 86 ? -40.727 -8.220 40.060 1.00 58.00 86 PHE A N 1
ATOM 634 C CA . PHE A 1 86 ? -40.394 -7.018 40.815 1.00 58.00 86 PHE A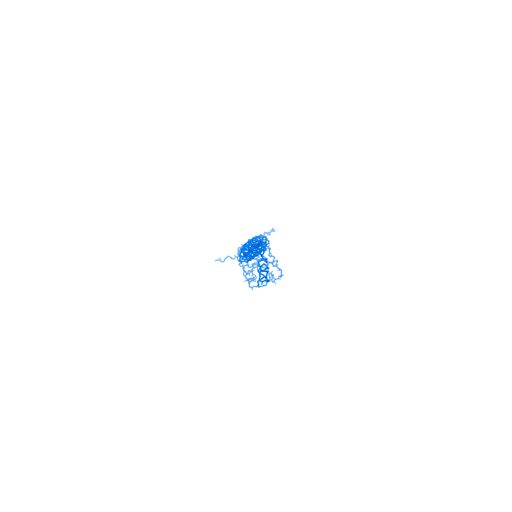 CA 1
ATOM 635 C C . PHE A 1 86 ? -40.308 -5.835 39.840 1.00 58.00 86 PHE A C 1
ATOM 637 O O . PHE A 1 86 ? -39.508 -5.865 38.902 1.00 58.00 86 PHE A O 1
ATOM 644 N N . GLU A 1 87 ? -41.158 -4.821 40.026 1.00 50.84 87 GLU A N 1
ATOM 645 C CA . GLU A 1 87 ? -41.085 -3.563 39.280 1.00 50.84 87 GLU A CA 1
ATOM 646 C C . GLU A 1 87 ? -39.891 -2.765 39.801 1.00 50.84 87 GLU A C 1
ATOM 648 O O . GLU A 1 87 ? -40.000 -1.928 40.692 1.00 50.84 87 GLU A O 1
ATOM 653 N N . PHE A 1 88 ? -38.713 -3.061 39.264 1.00 52.16 88 PHE A N 1
ATOM 654 C CA . PHE A 1 88 ? -37.586 -2.157 39.390 1.00 52.16 88 PHE A CA 1
ATOM 655 C C . PHE A 1 88 ? -37.783 -1.039 38.376 1.00 52.16 88 PHE A C 1
ATOM 657 O O . PHE A 1 88 ? -37.795 -1.286 37.169 1.00 52.16 88 PHE A O 1
ATOM 664 N N . GLU A 1 89 ? -37.942 0.187 38.866 1.00 48.91 89 GLU A N 1
ATOM 665 C CA . GLU A 1 89 ? -37.917 1.374 38.026 1.00 48.91 89 GLU A CA 1
ATOM 666 C C . GLU A 1 89 ? -36.560 1.405 37.310 1.00 48.91 89 GLU A C 1
ATOM 668 O O . GLU A 1 89 ? -35.504 1.612 37.913 1.00 48.91 89 GLU A O 1
ATOM 673 N N . GLU A 1 90 ? -36.574 1.071 36.017 1.00 47.47 90 GLU A N 1
ATOM 674 C CA . GLU A 1 90 ? -35.393 1.082 35.166 1.00 47.47 90 GLU A CA 1
ATOM 675 C C . GLU A 1 90 ? -34.827 2.497 35.164 1.00 47.47 90 GLU A C 1
ATOM 677 O O . GLU A 1 90 ? -35.295 3.380 34.444 1.00 47.47 90 GLU A O 1
ATOM 682 N N . MET A 1 91 ? -33.803 2.719 35.975 1.00 45.91 91 MET A N 1
ATOM 683 C CA . MET A 1 91 ? -33.191 4.024 36.088 1.00 45.91 91 MET A CA 1
ATOM 684 C C . MET A 1 91 ? -32.745 4.526 34.692 1.00 45.91 91 MET A C 1
ATOM 686 O O . MET A 1 91 ? -31.961 3.856 33.999 1.00 45.91 91 MET A O 1
ATOM 690 N N . PRO A 1 92 ? -33.216 5.707 34.240 1.00 52.00 92 PRO A N 1
ATOM 691 C CA . PRO A 1 92 ? -33.105 6.162 32.847 1.00 52.00 92 PRO A CA 1
ATOM 692 C C . PRO A 1 92 ? -31.670 6.483 32.385 1.00 52.00 92 PRO A C 1
ATOM 694 O O . PRO A 1 92 ? -31.443 6.786 31.207 1.00 52.00 92 PRO A O 1
ATOM 697 N N . TRP A 1 93 ? -30.668 6.386 33.266 1.00 48.03 93 TRP A N 1
ATOM 698 C CA . TRP A 1 93 ? -29.262 6.618 32.919 1.00 48.03 93 TRP A CA 1
ATOM 699 C C . TRP A 1 93 ? -28.696 5.575 31.943 1.00 48.03 93 TRP A C 1
ATOM 701 O O . TRP A 1 93 ? -27.794 5.890 31.165 1.00 48.03 93 TRP A O 1
ATOM 711 N N . THR A 1 94 ? -29.230 4.348 31.914 1.00 52.00 94 THR A N 1
ATOM 712 C CA . THR A 1 94 ? -28.679 3.257 31.082 1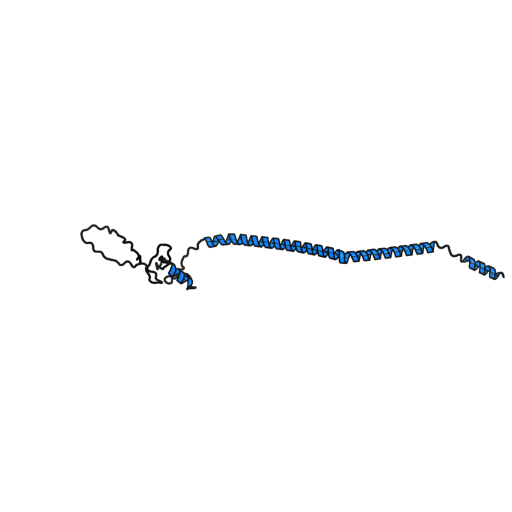.00 52.00 94 THR A CA 1
ATOM 713 C C . THR A 1 94 ? -28.942 3.443 29.585 1.00 52.00 94 THR A C 1
ATOM 715 O O . THR A 1 94 ? -28.154 2.985 28.753 1.00 52.00 94 THR A O 1
ATOM 718 N N . LYS A 1 95 ? -30.004 4.172 29.217 1.00 49.59 95 LYS A N 1
ATOM 719 C CA . LYS A 1 95 ? -30.364 4.433 27.812 1.00 49.59 95 LYS A CA 1
ATOM 720 C C . LYS A 1 95 ? -29.719 5.719 27.267 1.00 49.59 95 LYS A C 1
ATOM 722 O O . LYS A 1 95 ? -29.430 5.785 26.075 1.00 49.59 95 LYS A O 1
ATOM 727 N N . ARG A 1 96 ? -29.395 6.706 28.120 1.00 46.59 96 ARG A N 1
ATOM 728 C CA . ARG A 1 96 ? -28.799 7.997 27.699 1.00 46.59 96 ARG A CA 1
ATOM 729 C C . ARG A 1 96 ? -27.274 7.961 27.509 1.00 46.59 96 ARG A C 1
ATOM 731 O O . ARG A 1 96 ? -26.757 8.696 26.671 1.00 46.59 96 ARG A O 1
ATOM 738 N N . VAL A 1 97 ? -26.547 7.078 28.198 1.00 51.03 97 VAL A N 1
ATOM 739 C CA . VAL A 1 97 ? -25.071 6.989 28.074 1.00 51.03 97 VAL A CA 1
ATOM 740 C C . VAL A 1 97 ? -24.626 6.162 26.856 1.00 51.03 97 VAL A C 1
ATOM 742 O O . VAL A 1 97 ? -23.543 6.378 26.310 1.00 51.03 97 VAL A O 1
ATOM 745 N N . LYS A 1 98 ? -25.482 5.263 26.349 1.00 53.75 98 LYS A N 1
ATOM 746 C CA . LYS A 1 98 ? -25.122 4.335 25.262 1.00 53.75 98 LYS A CA 1
ATOM 747 C C . LYS A 1 98 ? -24.961 5.016 23.894 1.00 53.75 98 LYS A C 1
ATOM 749 O O . LYS A 1 98 ? -24.201 4.527 23.064 1.00 53.75 98 LYS A O 1
ATOM 754 N N . SER A 1 99 ? -25.631 6.151 23.674 1.00 54.53 99 SER A N 1
ATOM 755 C CA . SER A 1 99 ? -25.636 6.884 22.396 1.00 54.53 99 SER A CA 1
ATOM 756 C C . SER A 1 99 ? -24.455 7.842 22.208 1.00 54.53 99 SER A C 1
ATOM 758 O O . SER A 1 99 ? -24.085 8.122 21.072 1.00 54.53 99 SER A O 1
ATOM 760 N N . SER A 1 100 ? -23.878 8.376 23.290 1.00 59.00 100 SER A N 1
ATOM 761 C CA . SER A 1 100 ? -22.824 9.399 23.186 1.00 59.00 100 SER A CA 1
ATOM 762 C C . SER A 1 100 ? -21.431 8.773 23.058 1.00 59.00 100 SER A C 1
ATOM 764 O O . SER A 1 100 ? -20.614 9.196 22.241 1.00 59.00 100 SER A O 1
ATOM 766 N N . LEU A 1 101 ? -21.179 7.686 23.797 1.00 57.53 101 LEU A N 1
ATOM 767 C CA . LEU A 1 101 ? -19.885 7.002 23.782 1.00 57.53 101 LEU A CA 1
ATOM 768 C C . LEU A 1 101 ? -19.648 6.218 22.476 1.00 57.53 101 LEU A C 1
ATOM 770 O O . LEU A 1 101 ? -18.528 6.169 21.974 1.00 57.53 101 LEU A O 1
ATOM 774 N N . SER A 1 102 ? -20.707 5.661 21.883 1.00 63.91 102 SER A N 1
ATOM 775 C CA . SER A 1 102 ? -20.643 4.924 20.613 1.00 63.91 102 SER A CA 1
ATOM 776 C C . SER A 1 102 ? -20.332 5.831 19.419 1.00 63.91 102 SER A C 1
ATOM 778 O O . SER A 1 102 ? -19.522 5.455 18.573 1.00 63.91 102 SER A O 1
ATOM 780 N N . PHE A 1 103 ? -20.883 7.050 19.382 1.00 71.94 103 PHE A N 1
ATOM 781 C CA . PHE A 1 103 ? -20.557 8.033 18.344 1.00 71.94 103 PHE A CA 1
ATOM 782 C C . PHE A 1 103 ? -19.091 8.485 18.428 1.00 71.94 103 PHE A C 1
ATOM 784 O O . PHE A 1 103 ? -18.392 8.528 17.418 1.00 71.94 103 PHE A O 1
ATOM 791 N N . GLN A 1 104 ? -18.594 8.743 19.642 1.00 76.75 104 GLN A N 1
ATOM 792 C CA . GLN A 1 104 ? -17.203 9.150 19.870 1.00 76.75 104 GLN A CA 1
ATOM 793 C C . GLN A 1 104 ? -16.199 8.049 19.499 1.00 76.75 104 GLN A C 1
ATOM 795 O O . GLN A 1 104 ? -15.169 8.327 18.885 1.00 76.75 104 GLN A O 1
ATOM 800 N N . ILE A 1 105 ? -16.499 6.790 19.830 1.00 84.81 105 ILE A N 1
ATOM 801 C CA . ILE A 1 105 ? -15.656 5.642 19.463 1.00 84.81 105 ILE A CA 1
ATOM 802 C C . ILE A 1 105 ? -15.691 5.404 17.950 1.00 84.81 105 ILE A C 1
ATOM 804 O O . ILE A 1 105 ? -14.637 5.223 17.343 1.00 84.81 105 ILE A O 1
ATOM 808 N N . GLY A 1 106 ? -16.872 5.471 17.326 1.00 86.31 106 GLY A N 1
ATOM 809 C CA . GLY A 1 106 ? -17.020 5.329 15.877 1.00 86.31 106 GLY A CA 1
ATOM 810 C C . GLY A 1 106 ? -16.243 6.395 15.105 1.00 86.31 106 GLY A C 1
ATOM 811 O O . GLY A 1 106 ? -15.482 6.066 14.198 1.00 86.31 106 GLY A O 1
ATOM 812 N N . TRP A 1 107 ? -16.353 7.661 15.516 1.00 89.12 107 TRP A N 1
ATOM 813 C CA . TRP A 1 107 ? -15.618 8.771 14.906 1.00 89.12 107 TRP A CA 1
ATOM 814 C C . TRP A 1 107 ? -14.098 8.623 15.057 1.00 89.12 107 TRP A C 1
ATOM 816 O O . TRP A 1 107 ? -13.348 8.853 14.109 1.00 89.12 107 TRP A O 1
ATOM 826 N N . ARG A 1 108 ? -13.622 8.180 16.227 1.00 90.62 108 ARG A N 1
ATOM 827 C CA . ARG A 1 108 ? -12.191 7.928 16.464 1.00 90.62 108 ARG A CA 1
ATOM 828 C C . ARG A 1 108 ? -11.641 6.792 15.604 1.00 90.62 108 ARG A C 1
ATOM 830 O O . ARG A 1 108 ? -10.546 6.930 15.067 1.00 90.62 108 ARG A O 1
ATOM 837 N N . LEU A 1 109 ? -12.388 5.698 15.452 1.00 90.06 109 LEU A N 1
ATOM 838 C CA . LEU A 1 109 ? -11.997 4.582 14.586 1.00 90.06 109 LEU A CA 1
ATOM 839 C C . LEU A 1 109 ? -12.006 4.982 13.106 1.00 90.06 109 LEU A C 1
ATOM 841 O O . LEU A 1 109 ? -11.095 4.605 12.376 1.00 90.06 109 LEU A O 1
ATOM 845 N N . LEU A 1 110 ? -12.980 5.793 12.683 1.00 89.00 110 LEU A N 1
ATOM 846 C CA . LEU A 1 110 ? -13.034 6.349 11.331 1.00 89.00 110 LEU A CA 1
ATOM 847 C C . LEU A 1 110 ? -11.807 7.225 11.037 1.00 89.00 110 LEU A C 1
ATOM 849 O O . LEU A 1 110 ? -11.168 7.048 10.003 1.00 89.00 110 LEU A O 1
ATOM 853 N N . LEU A 1 111 ? -11.444 8.129 11.955 1.00 89.44 111 LEU A N 1
ATOM 854 C CA . LEU A 1 111 ? -10.253 8.973 11.814 1.00 89.44 111 LEU A CA 1
ATOM 855 C C . LEU A 1 111 ? -8.961 8.148 11.771 1.00 89.44 111 LEU A C 1
ATOM 857 O O . LEU A 1 111 ? -8.115 8.391 10.914 1.00 89.44 111 LEU A O 1
ATOM 861 N N . LEU A 1 112 ? -8.818 7.154 12.653 1.00 89.81 112 LEU A N 1
ATOM 862 C CA . LEU A 1 112 ? -7.664 6.247 12.653 1.00 89.81 112 LEU A CA 1
ATOM 863 C C . LEU A 1 112 ? -7.558 5.457 11.343 1.00 89.81 112 LEU A C 1
ATOM 865 O O . LEU A 1 112 ? -6.473 5.369 10.772 1.00 89.81 112 LEU A O 1
ATOM 869 N N . GLY A 1 113 ? -8.677 4.928 10.845 1.00 90.00 113 GLY A N 1
ATOM 870 C CA . GLY A 1 113 ? -8.732 4.233 9.560 1.00 90.00 113 GLY A CA 1
ATOM 871 C C . GLY A 1 113 ? -8.385 5.147 8.385 1.00 90.00 113 GLY A C 1
ATOM 872 O O . GLY A 1 113 ? -7.597 4.762 7.527 1.00 90.00 113 GLY A O 1
ATOM 873 N N . ALA A 1 114 ? -8.901 6.379 8.372 1.00 86.50 114 ALA A N 1
ATOM 874 C CA . ALA A 1 114 ? -8.605 7.359 7.330 1.00 86.50 114 ALA A CA 1
ATOM 875 C C . ALA A 1 114 ? -7.115 7.735 7.300 1.00 86.50 114 ALA A C 1
ATOM 877 O O . ALA A 1 114 ? -6.509 7.726 6.233 1.00 86.50 114 ALA A O 1
ATOM 878 N N . VAL A 1 115 ? -6.500 7.997 8.459 1.00 86.94 115 VAL A N 1
ATOM 879 C CA . VAL A 1 115 ? -5.057 8.279 8.551 1.00 86.94 115 VAL A CA 1
ATOM 880 C C . VAL A 1 115 ? -4.236 7.071 8.101 1.00 86.94 115 VAL A C 1
ATOM 882 O O . VAL A 1 115 ? -3.285 7.237 7.344 1.00 86.94 115 VAL A O 1
ATOM 885 N N . PHE A 1 116 ? -4.616 5.855 8.501 1.00 87.31 116 PHE A N 1
ATOM 886 C CA . PHE A 1 116 ? -3.940 4.637 8.053 1.00 87.31 116 PHE A CA 1
ATOM 887 C C . PHE A 1 116 ? -4.017 4.464 6.529 1.00 87.31 116 PHE A C 1
ATOM 889 O O . PHE A 1 116 ? -2.999 4.199 5.895 1.00 87.31 116 PHE A O 1
ATOM 896 N N . CYS A 1 117 ? -5.189 4.677 5.923 1.00 83.31 117 CYS A N 1
ATOM 897 C CA . CYS A 1 117 ? -5.349 4.630 4.471 1.00 83.31 117 CYS A CA 1
ATOM 898 C C . CYS A 1 117 ? -4.515 5.696 3.754 1.00 83.31 117 CYS A C 1
ATOM 900 O O . CYS A 1 117 ? -3.911 5.375 2.738 1.00 83.31 117 CYS A O 1
ATOM 902 N N . LEU A 1 118 ? -4.439 6.924 4.279 1.00 80.31 118 LEU A N 1
ATOM 903 C CA . LEU A 1 118 ? -3.599 7.979 3.701 1.00 80.31 118 LEU A CA 1
ATOM 904 C C . LEU A 1 118 ? -2.110 7.624 3.777 1.00 80.31 118 LEU A C 1
ATOM 906 O O . LEU A 1 118 ? -1.408 7.748 2.782 1.00 80.31 118 LEU A O 1
ATOM 910 N N . VAL A 1 119 ? -1.640 7.104 4.915 1.00 80.56 119 VAL A N 1
ATOM 911 C CA . VAL A 1 119 ? -0.240 6.673 5.083 1.00 80.56 119 VAL A CA 1
ATOM 912 C C . VAL A 1 119 ? 0.106 5.508 4.149 1.00 80.56 119 VAL A C 1
ATOM 914 O O . VAL A 1 119 ? 1.198 5.477 3.582 1.00 80.56 119 VAL A O 1
ATOM 917 N N . VAL A 1 120 ? -0.811 4.553 3.968 1.00 83.31 120 VAL A N 1
ATOM 918 C CA . VAL A 1 120 ? -0.618 3.421 3.048 1.00 83.31 120 VAL A CA 1
ATOM 919 C C . VAL A 1 120 ? -0.689 3.866 1.585 1.00 83.31 120 VAL A C 1
ATOM 921 O O . VAL A 1 120 ? 0.111 3.378 0.791 1.00 83.31 120 VAL A O 1
ATOM 924 N N . ASP A 1 121 ? -1.585 4.787 1.217 1.00 78.00 121 ASP A N 1
ATOM 925 C CA . ASP A 1 121 ? -1.681 5.325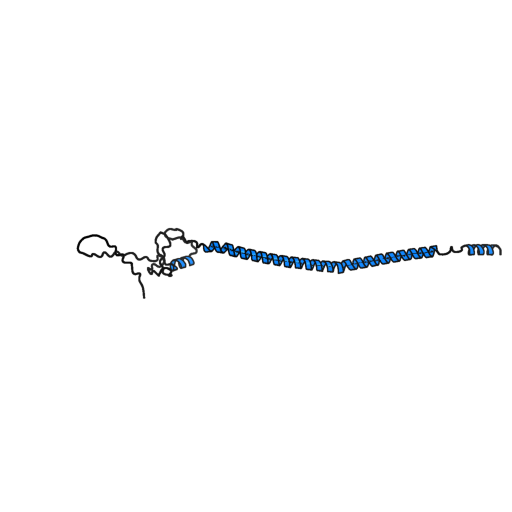 -0.150 1.00 78.00 121 ASP A CA 1
ATOM 926 C C . ASP A 1 121 ? -0.442 6.165 -0.500 1.00 78.00 121 ASP A C 1
ATOM 928 O O . ASP A 1 121 ? 0.193 5.926 -1.526 1.00 78.00 121 ASP A O 1
ATOM 932 N N . ASP A 1 122 ? -0.002 7.062 0.388 1.00 78.00 122 ASP A N 1
ATOM 933 C CA . ASP A 1 122 ? 1.234 7.831 0.197 1.00 78.00 122 ASP A CA 1
ATOM 934 C C . ASP A 1 122 ? 2.458 6.910 0.123 1.00 78.00 122 ASP A C 1
ATOM 936 O O . ASP A 1 122 ? 3.294 7.053 -0.773 1.00 78.00 122 ASP A O 1
ATOM 940 N N . GLY A 1 123 ? 2.538 5.907 1.003 1.00 76.19 123 GLY A N 1
ATOM 941 C CA . GLY A 1 123 ? 3.593 4.896 0.971 1.00 76.19 123 GLY A CA 1
ATOM 942 C C . GLY A 1 123 ? 3.598 4.091 -0.331 1.00 76.19 123 GLY A C 1
ATOM 943 O O . GLY A 1 123 ? 4.654 3.894 -0.933 1.00 76.19 123 GLY A O 1
ATOM 944 N N . ALA A 1 124 ? 2.429 3.670 -0.814 1.00 79.38 124 ALA A N 1
ATOM 945 C CA . ALA A 1 124 ? 2.296 2.932 -2.066 1.00 79.38 124 ALA A CA 1
ATOM 946 C C . ALA A 1 124 ? 2.682 3.788 -3.278 1.00 79.38 124 ALA A C 1
ATOM 948 O O . ALA A 1 124 ? 3.390 3.305 -4.161 1.00 79.38 124 ALA A O 1
ATOM 949 N N . ARG A 1 125 ? 2.278 5.063 -3.311 1.00 80.06 125 ARG A N 1
ATOM 950 C CA . ARG A 1 125 ? 2.636 6.006 -4.381 1.00 80.06 125 ARG A CA 1
ATOM 951 C C . ARG A 1 125 ? 4.129 6.304 -4.407 1.00 80.06 125 ARG A C 1
ATOM 953 O O . ARG A 1 125 ? 4.714 6.311 -5.486 1.00 80.06 125 ARG A O 1
ATOM 960 N N . LEU A 1 126 ? 4.754 6.493 -3.244 1.00 78.00 126 LEU A N 1
ATOM 961 C CA . LEU A 1 126 ? 6.203 6.686 -3.121 1.00 78.00 126 LEU A CA 1
ATOM 962 C C . LEU A 1 126 ? 6.980 5.451 -3.592 1.00 78.00 126 LEU A C 1
ATOM 964 O O . LEU A 1 126 ? 7.941 5.587 -4.347 1.00 78.00 126 LEU A O 1
ATOM 968 N N . LEU A 1 127 ? 6.543 4.250 -3.204 1.00 77.00 127 LEU A N 1
ATOM 969 C CA . LEU A 1 127 ? 7.160 3.001 -3.654 1.00 77.00 127 LEU A CA 1
ATOM 970 C C . LEU A 1 127 ? 6.971 2.782 -5.157 1.00 77.00 127 LEU A C 1
ATOM 972 O O . LEU A 1 127 ? 7.931 2.434 -5.836 1.00 77.00 127 LEU A O 1
ATOM 976 N N . LEU A 1 128 ? 5.776 3.028 -5.697 1.00 82.19 128 LEU A N 1
ATOM 977 C CA . LEU A 1 128 ? 5.511 2.933 -7.135 1.00 82.19 128 LEU A CA 1
ATOM 978 C C . LEU A 1 128 ? 6.339 3.941 -7.933 1.00 82.19 128 LEU A C 1
ATOM 980 O O . LEU A 1 128 ? 6.916 3.562 -8.948 1.00 82.19 128 LEU A O 1
ATOM 984 N N . ALA A 1 129 ? 6.453 5.187 -7.468 1.00 82.88 129 ALA A N 1
ATOM 985 C CA . ALA A 1 129 ? 7.291 6.199 -8.106 1.00 82.88 129 ALA A CA 1
ATOM 986 C C . ALA A 1 129 ? 8.773 5.798 -8.082 1.00 82.88 129 ALA A C 1
ATOM 988 O O . ALA A 1 129 ? 9.442 5.848 -9.110 1.00 82.88 129 ALA A O 1
ATOM 989 N N . PHE A 1 130 ? 9.278 5.323 -6.941 1.00 81.00 130 PHE A N 1
ATOM 990 C CA . PHE A 1 130 ? 10.666 4.878 -6.819 1.00 81.00 130 PHE A CA 1
ATOM 991 C C . PHE A 1 130 ? 10.964 3.653 -7.695 1.00 81.00 130 PHE A C 1
ATOM 993 O O . PHE A 1 130 ? 11.985 3.612 -8.380 1.00 81.00 130 PHE A O 1
ATOM 1000 N N . VAL A 1 131 ? 10.059 2.670 -7.718 1.00 84.62 131 VAL A N 1
ATOM 1001 C CA . VAL A 1 131 ? 10.176 1.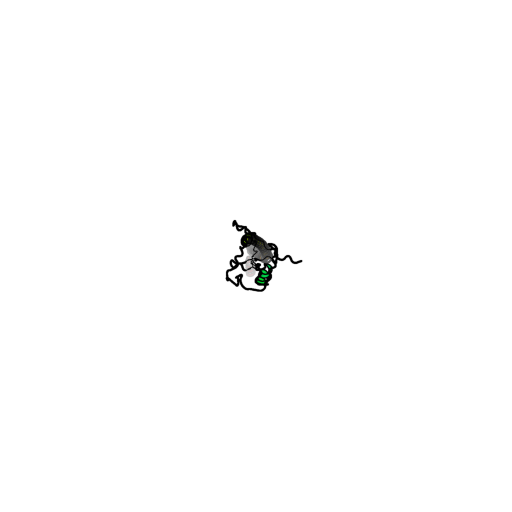479 -8.571 1.00 84.62 131 VAL A CA 1
ATOM 1002 C C . VAL A 1 131 ? 10.113 1.859 -10.047 1.00 84.62 131 VAL A C 1
ATOM 1004 O O . VAL A 1 131 ? 10.871 1.309 -10.840 1.00 84.62 131 VAL A O 1
ATOM 1007 N N . TRP A 1 132 ? 9.256 2.807 -10.424 1.00 84.81 132 TRP A N 1
ATOM 1008 C CA . TRP A 1 132 ? 9.120 3.268 -11.803 1.00 84.81 132 TRP A CA 1
ATOM 1009 C C . TRP A 1 132 ? 10.371 3.998 -12.303 1.00 84.81 132 TRP A C 1
ATOM 1011 O O . TRP A 1 132 ? 10.874 3.674 -13.379 1.00 84.81 132 TRP A O 1
ATOM 1021 N N . GLU A 1 133 ? 10.929 4.912 -11.507 1.00 86.69 133 GLU A N 1
ATOM 1022 C CA . GLU A 1 133 ? 12.182 5.608 -11.835 1.00 86.69 133 GLU A CA 1
ATOM 1023 C C . GLU A 1 133 ? 13.371 4.639 -11.892 1.00 86.69 133 GLU A C 1
ATOM 1025 O O . GLU A 1 133 ? 14.169 4.667 -12.833 1.00 86.69 133 GLU A O 1
ATOM 1030 N N . ALA A 1 134 ? 13.463 3.713 -10.932 1.00 85.44 134 ALA A N 1
ATOM 1031 C CA . ALA A 1 134 ? 14.489 2.674 -10.943 1.00 85.44 134 ALA A CA 1
ATOM 1032 C C . ALA A 1 134 ? 14.352 1.754 -12.168 1.00 85.44 134 ALA A C 1
ATOM 1034 O O . ALA A 1 134 ? 15.352 1.416 -12.800 1.00 85.44 134 ALA A O 1
ATOM 1035 N N . PHE A 1 135 ? 13.128 1.377 -12.544 1.00 87.38 135 PHE A N 1
ATOM 1036 C CA . PHE A 1 135 ? 12.859 0.561 -13.726 1.00 87.38 135 PHE A CA 1
ATOM 1037 C C . PHE A 1 135 ? 13.231 1.291 -15.022 1.00 87.38 135 PHE A C 1
ATOM 1039 O O . PHE A 1 135 ? 13.916 0.721 -15.875 1.00 87.38 135 PHE A O 1
ATOM 1046 N N . LEU A 1 136 ? 12.846 2.563 -15.158 1.00 86.25 136 LEU A N 1
ATOM 1047 C CA . LEU A 1 136 ? 13.242 3.410 -16.284 1.00 86.25 136 LEU A CA 1
ATOM 1048 C C . LEU A 1 136 ? 14.765 3.491 -16.405 1.00 86.25 136 LEU A C 1
ATOM 1050 O O . LEU A 1 136 ? 15.308 3.313 -17.496 1.00 86.25 136 LEU A O 1
ATOM 1054 N N . TYR A 1 137 ? 15.466 3.691 -15.293 1.00 90.69 137 TYR A N 1
ATOM 1055 C CA . TYR A 1 137 ? 16.918 3.808 -15.312 1.00 90.69 137 TYR A CA 1
ATOM 1056 C C . TYR A 1 137 ? 17.626 2.479 -15.616 1.00 90.69 137 TYR A C 1
ATOM 1058 O O . TYR A 1 137 ? 18.551 2.438 -16.423 1.00 90.69 137 TYR A O 1
ATOM 1066 N N . VAL A 1 138 ? 17.194 1.375 -15.006 1.00 92.94 138 VAL A N 1
ATOM 1067 C CA . VAL A 1 138 ? 17.858 0.067 -15.152 1.00 92.94 138 VAL A CA 1
ATOM 1068 C C . VAL A 1 138 ? 17.537 -0.600 -16.488 1.00 92.94 138 VAL A C 1
ATOM 1070 O O . VAL A 1 138 ? 18.373 -1.333 -17.009 1.00 92.94 138 VAL A O 1
ATOM 1073 N N . VAL A 1 139 ? 16.351 -0.366 -17.055 1.00 92.19 139 VAL A N 1
ATOM 1074 C CA . VAL A 1 139 ? 15.890 -1.070 -18.262 1.00 92.19 139 VAL A CA 1
ATOM 1075 C C . VAL A 1 139 ? 15.783 -0.137 -19.461 1.00 92.19 139 VAL A C 1
ATOM 1077 O O . VAL A 1 139 ? 16.341 -0.437 -20.516 1.00 92.19 139 VAL A O 1
ATOM 1080 N N . ALA A 1 140 ? 15.102 1.003 -19.336 1.00 91.81 140 ALA A N 1
ATOM 1081 C CA . ALA A 1 140 ? 14.847 1.857 -20.496 1.00 91.81 140 ALA A CA 1
ATOM 1082 C C . ALA A 1 140 ? 16.116 2.583 -20.967 1.00 91.81 140 ALA A C 1
ATOM 1084 O O . ALA A 1 140 ? 16.416 2.560 -22.161 1.00 91.81 140 ALA A O 1
ATOM 1085 N N . VAL A 1 141 ? 16.902 3.167 -20.054 1.00 94.06 141 VAL A N 1
ATOM 1086 C CA . VAL A 1 141 ? 18.155 3.870 -20.398 1.00 94.06 141 VAL A CA 1
ATOM 1087 C C . VAL A 1 141 ? 19.136 2.993 -21.192 1.00 94.06 141 VAL A C 1
ATOM 1089 O O . VAL A 1 141 ? 19.571 3.449 -22.253 1.00 94.06 141 VAL A O 1
ATOM 1092 N N . PRO A 1 142 ? 19.482 1.753 -20.783 1.00 95.62 142 PRO A N 1
ATOM 1093 C CA . PRO A 1 142 ? 20.394 0.932 -21.576 1.00 95.62 142 PRO A CA 1
ATOM 1094 C C . PRO A 1 142 ? 19.798 0.525 -22.925 1.00 95.62 142 PRO A C 1
ATOM 1096 O O . PRO A 1 142 ? 20.528 0.505 -23.911 1.00 95.62 142 PRO A O 1
ATOM 1099 N N . ILE A 1 143 ? 18.489 0.264 -23.018 1.00 95.81 143 ILE A N 1
ATOM 1100 C CA . ILE A 1 143 ? 17.842 -0.028 -24.308 1.00 95.81 143 ILE A CA 1
ATOM 1101 C C . ILE A 1 143 ? 17.971 1.170 -25.252 1.00 95.81 143 ILE A C 1
ATOM 1103 O O . ILE A 1 143 ? 18.396 1.005 -26.396 1.00 95.81 143 ILE A O 1
ATOM 1107 N N . PHE A 1 144 ? 17.667 2.381 -24.781 1.00 96.50 144 PHE A N 1
ATOM 1108 C CA . PHE A 1 144 ? 17.823 3.591 -25.586 1.00 96.50 144 PHE A CA 1
ATOM 1109 C C . PHE A 1 144 ? 19.281 3.834 -25.976 1.00 96.50 144 PHE A C 1
ATOM 1111 O O . PHE A 1 144 ? 19.540 4.150 -27.134 1.00 96.50 144 PHE A O 1
ATOM 1118 N N . ALA A 1 145 ? 20.234 3.632 -25.064 1.00 96.31 145 ALA A N 1
ATOM 1119 C CA . ALA A 1 145 ? 21.658 3.743 -25.370 1.00 96.31 145 ALA A CA 1
ATOM 1120 C C . ALA A 1 145 ? 22.098 2.737 -26.449 1.00 96.31 145 ALA A C 1
ATOM 1122 O O . ALA A 1 145 ? 22.824 3.089 -27.374 1.00 96.31 145 ALA A O 1
ATOM 1123 N N . MET A 1 146 ? 21.622 1.492 -26.387 1.00 97.19 146 MET A N 1
ATOM 1124 C CA . MET A 1 146 ? 21.916 0.488 -27.412 1.00 97.19 146 MET A CA 1
ATOM 1125 C C . MET A 1 146 ? 21.296 0.854 -28.766 1.00 97.19 146 MET A C 1
ATOM 1127 O O . MET A 1 146 ? 21.950 0.711 -29.799 1.00 97.19 146 MET A O 1
ATOM 1131 N N . LEU A 1 147 ? 20.064 1.372 -28.776 1.00 97.56 147 LEU A N 1
ATOM 1132 C CA . LEU A 1 147 ? 19.403 1.836 -29.997 1.00 97.56 147 LEU A CA 1
ATOM 1133 C C . LEU A 1 147 ? 20.129 3.031 -30.623 1.00 97.56 147 LEU A C 1
ATOM 1135 O O . LEU A 1 147 ? 20.338 3.040 -31.836 1.00 97.56 147 LEU A O 1
ATOM 1139 N N . THR A 1 148 ? 20.552 4.020 -29.832 1.00 97.44 148 THR A N 1
ATOM 1140 C CA . THR A 1 148 ? 21.290 5.180 -30.358 1.00 97.44 148 THR A CA 1
ATOM 1141 C C . THR A 1 148 ? 22.652 4.777 -30.913 1.00 97.44 148 THR A C 1
ATOM 1143 O O . THR A 1 148 ? 23.016 5.237 -31.996 1.00 97.44 148 THR A O 1
ATOM 1146 N N . LEU A 1 149 ? 23.370 3.871 -30.243 1.00 97.94 149 LEU A N 1
ATOM 1147 C CA . LEU A 1 149 ? 24.628 3.315 -30.750 1.00 97.94 149 LEU A CA 1
ATOM 1148 C C . LEU A 1 149 ? 24.426 2.545 -32.061 1.00 97.94 149 LEU A C 1
ATOM 1150 O O . LEU A 1 149 ? 25.204 2.720 -33.000 1.00 97.94 149 LEU A O 1
ATOM 1154 N N . TYR A 1 150 ? 23.368 1.739 -32.161 1.00 98.38 150 TYR A N 1
ATOM 1155 C CA . TYR A 1 150 ? 23.039 1.011 -33.386 1.00 98.38 150 TYR A CA 1
ATOM 1156 C C . TYR A 1 150 ? 22.711 1.954 -34.552 1.00 98.38 150 TYR A C 1
ATOM 1158 O O . TYR A 1 150 ? 23.232 1.782 -35.655 1.00 98.38 150 TYR A O 1
ATOM 1166 N N . LEU A 1 151 ? 21.892 2.981 -34.310 1.00 98.06 151 LEU A N 1
ATOM 1167 C CA . LEU A 1 151 ? 21.559 3.983 -35.324 1.00 98.06 151 LEU A CA 1
ATOM 1168 C C . LEU A 1 151 ? 22.798 4.763 -35.773 1.00 98.06 151 LEU A C 1
ATOM 1170 O O . LEU A 1 151 ? 22.980 4.982 -36.969 1.00 98.06 151 LEU A O 1
ATOM 1174 N N . LEU A 1 152 ? 23.683 5.132 -34.846 1.00 97.69 152 LEU A N 1
ATOM 1175 C CA . LEU A 1 152 ? 24.939 5.804 -35.173 1.00 97.69 152 LEU A CA 1
ATOM 1176 C C . LEU A 1 152 ? 25.844 4.913 -36.034 1.00 97.69 152 LEU A C 1
ATOM 1178 O O . LEU A 1 152 ? 26.373 5.375 -37.046 1.00 97.69 152 LEU A O 1
ATOM 1182 N N . GLN A 1 153 ? 25.960 3.629 -35.691 1.00 97.38 153 GLN A N 1
ATOM 1183 C CA . GLN A 1 153 ? 26.704 2.653 -36.487 1.00 97.38 153 GLN A CA 1
ATOM 1184 C C . GLN A 1 153 ? 26.122 2.505 -37.900 1.00 97.38 153 GLN A C 1
ATOM 1186 O O . GLN A 1 153 ? 26.871 2.468 -38.878 1.00 97.38 153 GLN A O 1
ATOM 1191 N N . ALA A 1 154 ? 24.794 2.460 -38.028 1.00 98.19 154 ALA A N 1
ATOM 1192 C CA . ALA A 1 154 ? 24.122 2.392 -39.323 1.00 98.19 154 ALA A CA 1
ATOM 1193 C C . ALA A 1 154 ? 24.399 3.644 -40.172 1.00 98.19 154 ALA A C 1
ATOM 1195 O O . ALA A 1 154 ? 24.751 3.526 -41.346 1.00 98.19 154 ALA A O 1
ATOM 1196 N N . MET A 1 155 ? 24.316 4.835 -39.573 1.00 97.56 155 MET A N 1
ATOM 1197 C CA . MET A 1 155 ? 24.599 6.098 -40.261 1.00 97.56 155 MET A CA 1
ATOM 1198 C C . MET A 1 155 ? 26.054 6.185 -40.733 1.00 97.56 155 MET A C 1
ATOM 1200 O O . MET A 1 155 ? 26.297 6.552 -41.882 1.00 97.56 155 MET A O 1
ATOM 1204 N N . LEU A 1 156 ? 27.021 5.790 -39.898 1.00 97.50 156 LEU A N 1
ATOM 1205 C CA . LEU A 1 156 ? 28.431 5.709 -40.300 1.00 97.50 156 LEU A CA 1
ATOM 1206 C C . LEU A 1 156 ? 28.637 4.721 -41.454 1.00 97.50 156 LEU A C 1
ATOM 1208 O O . LEU A 1 156 ? 29.362 5.027 -42.399 1.00 97.50 156 LEU A O 1
ATOM 1212 N N . GLY A 1 157 ? 27.958 3.571 -41.422 1.00 97.75 157 GLY A N 1
ATOM 1213 C CA . GLY A 1 157 ? 27.976 2.599 -42.515 1.00 97.75 157 GLY A CA 1
ATOM 1214 C C . GLY A 1 157 ? 27.486 3.194 -43.837 1.00 97.75 157 GLY A C 1
ATOM 1215 O O . GLY A 1 157 ? 28.155 3.058 -44.862 1.00 97.75 157 GLY A O 1
ATOM 1216 N N . VAL A 1 158 ? 26.364 3.919 -43.813 1.00 97.75 158 VAL A N 1
ATOM 1217 C CA . VAL A 1 158 ? 25.821 4.607 -44.996 1.00 97.75 158 VAL A CA 1
ATOM 1218 C C . VAL A 1 158 ? 26.790 5.673 -45.511 1.00 97.75 158 VAL A C 1
ATOM 1220 O O . VAL A 1 158 ? 27.036 5.734 -46.715 1.00 97.75 158 VAL A O 1
ATOM 1223 N N . ILE A 1 159 ? 27.391 6.471 -44.626 1.00 97.50 159 ILE A N 1
ATOM 1224 C CA . ILE A 1 159 ? 28.387 7.485 -45.007 1.00 97.50 159 ILE A CA 1
ATOM 1225 C C . ILE A 1 159 ? 29.590 6.826 -45.693 1.00 97.50 159 ILE A C 1
ATOM 1227 O O . ILE A 1 159 ? 29.995 7.270 -46.766 1.00 97.50 159 ILE A O 1
ATOM 1231 N N . CYS A 1 160 ? 30.130 5.738 -45.138 1.00 97.31 160 CYS A N 1
ATOM 1232 C CA . CYS A 1 160 ? 31.229 4.990 -45.755 1.00 97.31 160 CYS A CA 1
ATOM 1233 C C . CYS A 1 160 ? 30.858 4.463 -47.148 1.00 97.31 160 CYS A C 1
ATOM 1235 O O . CYS A 1 160 ? 31.658 4.562 -48.081 1.00 97.31 160 CYS A O 1
ATOM 1237 N N . ILE A 1 161 ? 29.638 3.949 -47.321 1.00 96.56 161 ILE A N 1
ATOM 1238 C CA . ILE A 1 161 ? 29.143 3.517 -48.634 1.00 96.56 161 ILE A CA 1
ATOM 1239 C C . ILE A 1 161 ? 29.116 4.713 -49.592 1.00 96.56 161 ILE A C 1
ATOM 1241 O O . ILE A 1 161 ? 29.730 4.652 -50.650 1.00 96.56 161 ILE A O 1
ATOM 1245 N N . ILE A 1 162 ? 28.519 5.842 -49.216 1.00 96.44 162 ILE A N 1
ATOM 1246 C CA . ILE A 1 162 ? 28.468 7.034 -50.080 1.00 96.44 162 ILE A CA 1
ATOM 1247 C C . ILE A 1 162 ? 29.877 7.512 -50.467 1.00 96.44 162 ILE A C 1
ATOM 1249 O O . ILE A 1 162 ? 30.121 7.820 -51.634 1.00 96.44 162 ILE A O 1
ATOM 1253 N N . LEU A 1 163 ? 30.824 7.529 -49.525 1.00 95.19 163 LEU A N 1
ATOM 1254 C CA . LEU A 1 163 ? 32.209 7.927 -49.791 1.00 95.19 163 LEU A CA 1
ATOM 1255 C C . LEU A 1 163 ? 32.909 6.970 -50.760 1.00 95.19 163 LEU A C 1
ATOM 1257 O O . LEU A 1 163 ? 33.573 7.427 -51.688 1.00 95.19 163 LEU A O 1
ATOM 1261 N N . THR A 1 164 ? 32.744 5.656 -50.593 1.00 94.25 164 THR A N 1
ATOM 1262 C CA . THR A 1 164 ? 33.338 4.672 -51.518 1.00 94.25 164 THR A CA 1
ATOM 1263 C C . THR A 1 164 ? 32.755 4.788 -52.925 1.00 94.25 164 THR A C 1
ATOM 1265 O O . THR A 1 164 ? 33.506 4.749 -53.901 1.00 94.25 164 THR A O 1
ATOM 1268 N N . TRP A 1 165 ? 31.446 5.020 -53.043 1.00 95.00 165 TRP A N 1
ATOM 1269 C CA . TRP A 1 165 ? 30.788 5.296 -54.320 1.00 95.00 165 TRP A CA 1
ATOM 1270 C C . TRP A 1 165 ? 31.301 6.595 -54.951 1.00 95.00 165 TRP A C 1
ATOM 1272 O O . TRP A 1 165 ? 31.620 6.616 -56.140 1.00 95.00 165 TRP A O 1
ATOM 1282 N N . GLY A 1 166 ? 31.462 7.653 -54.152 1.00 92.44 166 GLY A N 1
ATOM 1283 C CA . GLY A 1 166 ? 32.042 8.925 -54.583 1.00 92.44 166 GLY A CA 1
ATOM 1284 C C . GLY A 1 166 ? 33.462 8.760 -55.128 1.00 92.44 166 GLY A C 1
ATOM 1285 O O . GLY A 1 166 ? 33.739 9.172 -56.254 1.00 92.44 166 GLY A O 1
ATOM 1286 N N . ILE A 1 167 ? 34.340 8.080 -54.386 1.00 91.88 167 ILE A N 1
ATOM 1287 C CA . ILE A 1 167 ? 35.724 7.801 -54.804 1.00 91.88 167 ILE A CA 1
ATOM 1288 C C . ILE A 1 167 ? 35.752 6.980 -56.101 1.00 91.88 167 ILE A C 1
ATOM 1290 O O . ILE A 1 167 ? 36.494 7.316 -57.023 1.00 91.88 167 ILE A O 1
ATOM 1294 N N . GLN A 1 168 ? 34.921 5.939 -56.209 1.00 90.19 168 GLN A N 1
ATOM 1295 C CA . GLN A 1 168 ? 34.848 5.107 -57.411 1.00 90.19 168 GLN A CA 1
ATOM 1296 C C . GLN A 1 168 ? 34.334 5.888 -58.629 1.00 90.19 168 GLN A C 1
ATOM 1298 O O . GLN A 1 168 ? 34.803 5.654 -59.742 1.00 90.19 168 GLN A O 1
ATOM 1303 N N . SER A 1 169 ? 33.396 6.816 -58.429 1.00 87.69 169 SER A N 1
ATOM 1304 C CA . SER A 1 169 ? 32.871 7.678 -59.495 1.00 87.69 169 SER A CA 1
ATOM 1305 C C . SER A 1 169 ? 33.877 8.735 -59.966 1.00 87.69 169 SER A C 1
ATOM 1307 O O . SER A 1 169 ? 33.884 9.092 -61.141 1.00 87.69 169 SER A O 1
ATOM 1309 N N . ALA A 1 170 ? 34.755 9.197 -59.070 1.00 83.12 170 ALA A N 1
ATOM 1310 C CA . ALA A 1 170 ? 35.811 10.160 -59.368 1.00 83.12 170 ALA A CA 1
ATOM 1311 C C . ALA A 1 170 ? 37.071 9.510 -59.966 1.00 83.12 170 ALA A C 1
ATOM 1313 O O . ALA A 1 170 ? 37.952 10.217 -60.461 1.00 83.12 170 ALA A O 1
ATOM 1314 N N . ALA A 1 171 ? 37.181 8.176 -59.926 1.00 79.56 171 ALA A N 1
ATOM 1315 C CA . ALA A 1 171 ? 38.299 7.467 -60.527 1.00 79.56 171 ALA A CA 1
ATOM 1316 C C . ALA A 1 171 ? 38.310 7.727 -62.047 1.00 79.56 171 ALA A C 1
ATOM 1318 O O . ALA A 1 171 ? 37.338 7.394 -62.733 1.00 79.56 171 ALA A O 1
ATOM 1319 N N . PRO A 1 172 ? 39.391 8.306 -62.605 1.00 74.06 172 PRO A N 1
ATOM 1320 C CA . PRO A 1 172 ? 39.461 8.579 -64.032 1.00 74.06 172 PRO A CA 1
ATOM 1321 C C . PRO A 1 172 ? 39.305 7.263 -64.804 1.00 74.06 172 PRO A C 1
ATOM 1323 O O . PRO A 1 172 ? 39.828 6.232 -64.358 1.00 74.06 172 PRO A O 1
ATOM 1326 N N . PRO A 1 173 ? 38.603 7.255 -65.954 1.00 68.25 173 PRO A N 1
ATOM 1327 C CA . PRO A 1 173 ? 38.423 6.045 -66.740 1.00 68.25 173 PRO A CA 1
ATOM 1328 C C . PRO A 1 173 ? 39.799 5.456 -67.046 1.00 68.25 173 PRO A C 1
ATOM 1330 O O . PRO A 1 173 ? 40.604 6.059 -67.756 1.00 68.25 173 PRO A O 1
ATOM 1333 N N . ARG A 1 174 ? 40.088 4.287 -66.453 1.00 62.97 174 ARG A N 1
ATOM 1334 C CA . ARG A 1 174 ? 41.354 3.567 -66.626 1.00 62.97 174 ARG A CA 1
ATOM 1335 C C . ARG A 1 174 ? 41.621 3.473 -68.126 1.00 62.97 174 ARG A C 1
ATOM 1337 O O . ARG A 1 174 ? 40.832 2.864 -68.848 1.00 62.97 174 ARG A O 1
ATOM 1344 N N . VAL A 1 175 ? 42.698 4.111 -68.585 1.00 62.66 175 VAL A N 1
ATOM 1345 C CA . VAL A 1 175 ? 43.079 4.213 -69.998 1.00 62.66 175 VAL A CA 1
ATOM 1346 C C . VAL A 1 175 ? 43.396 2.809 -70.522 1.00 62.66 175 VAL A C 1
ATOM 1348 O O . VAL A 1 175 ? 44.541 2.366 -70.536 1.00 62.66 175 VAL A O 1
ATOM 1351 N N . LYS A 1 176 ? 42.364 2.089 -70.981 1.00 60.69 176 LYS A N 1
ATOM 1352 C CA . LYS A 1 176 ? 42.468 0.796 -71.686 1.00 60.69 176 LYS A CA 1
ATOM 1353 C C . LYS A 1 176 ? 43.214 0.930 -73.027 1.00 60.69 176 LYS A C 1
ATOM 1355 O O . LYS A 1 176 ? 43.512 -0.069 -73.673 1.00 60.69 176 LYS A O 1
ATOM 1360 N N . ASN A 1 177 ? 43.540 2.160 -73.427 1.00 59.81 177 ASN A N 1
ATOM 1361 C CA . ASN A 1 177 ? 44.147 2.496 -74.712 1.00 59.81 177 ASN A CA 1
ATOM 1362 C C . ASN A 1 177 ? 45.670 2.289 -74.751 1.00 59.81 177 ASN A C 1
ATOM 1364 O O . ASN A 1 177 ? 46.239 2.321 -75.836 1.00 59.81 177 ASN A O 1
ATOM 1368 N N . LEU A 1 178 ? 46.338 2.061 -73.609 1.00 59.50 178 LEU A N 1
ATOM 1369 C CA . LEU A 1 178 ? 47.782 1.787 -73.601 1.00 59.50 178 LEU A CA 1
ATOM 1370 C C . LEU A 1 178 ? 48.116 0.355 -74.033 1.00 59.50 178 LEU A C 1
ATOM 1372 O O . LEU A 1 178 ? 49.113 0.166 -74.716 1.00 59.50 178 LEU A O 1
ATOM 1376 N N . ARG A 1 179 ? 47.266 -0.634 -73.715 1.00 62.38 179 ARG A N 1
ATOM 1377 C CA . ARG A 1 179 ? 47.471 -2.017 -74.179 1.00 62.38 179 ARG A CA 1
ATOM 1378 C C . ARG A 1 179 ? 47.262 -2.129 -75.690 1.00 62.38 179 ARG A C 1
ATOM 1380 O O . ARG A 1 179 ? 48.127 -2.640 -76.376 1.00 62.38 179 ARG A O 1
ATOM 1387 N N . ARG A 1 180 ? 46.206 -1.495 -76.214 1.00 61.59 180 ARG A N 1
ATOM 1388 C CA . ARG A 1 180 ? 45.918 -1.484 -77.657 1.00 61.59 180 ARG A CA 1
ATOM 1389 C C . ARG A 1 180 ? 47.047 -0.848 -78.487 1.00 61.59 180 ARG A C 1
ATOM 1391 O O . ARG A 1 180 ? 47.375 -1.349 -79.546 1.00 61.59 180 ARG A O 1
ATOM 1398 N N . ARG A 1 181 ? 47.692 0.211 -77.973 1.00 60.78 181 ARG A N 1
ATOM 1399 C CA . ARG A 1 181 ? 48.872 0.823 -78.618 1.00 60.78 181 ARG A CA 1
ATOM 1400 C C . ARG A 1 181 ? 50.139 -0.031 -78.554 1.00 60.78 181 ARG A C 1
ATOM 1402 O O . ARG A 1 181 ? 51.046 0.222 -79.336 1.00 60.78 181 ARG A O 1
ATOM 1409 N N . GLN A 1 182 ? 50.240 -0.942 -77.591 1.00 71.25 182 GLN A N 1
ATOM 1410 C CA . GLN A 1 182 ? 51.360 -1.873 -77.503 1.00 71.25 182 GLN A CA 1
ATOM 1411 C C . GLN A 1 182 ? 51.137 -3.033 -78.481 1.00 71.25 182 GLN A C 1
ATOM 1413 O O . GLN A 1 182 ? 52.017 -3.310 -79.282 1.00 71.25 182 GLN A O 1
ATOM 1418 N N . ASP A 1 183 ? 49.917 -3.579 -78.516 1.00 69.19 183 ASP A N 1
ATOM 1419 C CA . ASP A 1 183 ? 49.522 -4.626 -79.466 1.00 69.19 183 ASP A CA 1
ATOM 1420 C C . ASP A 1 183 ? 49.687 -4.158 -80.934 1.00 69.19 183 ASP A C 1
ATOM 1422 O O . ASP A 1 183 ? 50.152 -4.919 -81.777 1.00 69.19 183 ASP A O 1
ATOM 1426 N N . ASP A 1 184 ? 49.384 -2.887 -81.239 1.00 73.19 184 ASP A N 1
ATOM 1427 C CA . ASP A 1 184 ? 49.615 -2.302 -82.573 1.00 73.19 184 ASP A CA 1
ATOM 1428 C C . ASP A 1 184 ? 51.110 -2.140 -82.916 1.00 73.19 184 ASP A C 1
ATOM 1430 O O . ASP A 1 184 ? 51.470 -2.136 -84.090 1.00 73.19 184 ASP A O 1
ATOM 1434 N N . LYS A 1 185 ? 51.990 -1.971 -81.920 1.00 73.25 185 LYS A N 1
ATOM 1435 C CA . LYS A 1 185 ? 53.442 -1.870 -82.150 1.00 73.25 185 LYS A CA 1
ATOM 1436 C C . LYS A 1 185 ? 54.059 -3.235 -82.416 1.00 73.25 185 LYS A C 1
ATOM 1438 O O . LYS A 1 185 ? 54.851 -3.355 -83.342 1.00 73.25 185 LYS A O 1
ATOM 1443 N N . ASP A 1 186 ? 53.639 -4.242 -81.660 1.00 76.19 186 ASP A N 1
ATOM 1444 C CA . ASP A 1 186 ? 54.138 -5.613 -81.785 1.00 76.19 186 ASP A CA 1
ATOM 1445 C C . ASP A 1 186 ? 53.660 -6.289 -83.090 1.00 76.19 186 ASP A C 1
ATOM 1447 O O . ASP A 1 186 ? 54.201 -7.309 -83.497 1.00 76.19 186 ASP A O 1
ATOM 1451 N N . ALA A 1 187 ? 52.651 -5.727 -83.769 1.00 75.19 187 ALA A N 1
ATOM 1452 C CA . ALA A 1 187 ? 52.169 -6.196 -85.071 1.00 75.19 187 ALA A CA 1
ATOM 1453 C C . ALA A 1 187 ? 52.935 -5.618 -86.281 1.00 75.19 187 ALA A C 1
ATOM 1455 O O . ALA A 1 187 ? 52.682 -6.039 -87.412 1.00 75.19 187 ALA A O 1
ATOM 1456 N N . ILE A 1 188 ? 53.805 -4.622 -86.074 1.00 75.56 188 ILE A N 1
ATOM 1457 C CA . ILE A 1 188 ? 54.548 -3.931 -87.146 1.00 75.56 188 ILE A CA 1
ATOM 1458 C C . ILE A 1 188 ? 56.028 -4.368 -87.191 1.00 75.56 188 ILE A C 1
ATOM 1460 O O . ILE A 1 188 ? 56.695 -4.127 -88.198 1.00 75.56 188 ILE A O 1
ATOM 1464 N N . GLU A 1 189 ? 56.529 -5.017 -86.136 1.00 68.69 189 GLU A N 1
ATOM 1465 C CA . GLU A 1 189 ? 57.892 -5.571 -86.022 1.00 68.69 189 GLU A CA 1
ATOM 1466 C C . GLU A 1 189 ? 57.941 -7.055 -86.426 1.00 68.69 189 GLU A C 1
ATOM 1468 O O . GLU A 1 189 ? 58.919 -7.444 -87.107 1.00 68.69 189 GLU A O 1
#

Sequence (189 aa):
MNESCESPLIAMSVDNMGEDSEVVVAVAVDTPSCYICLDSMCGLEGDDLELIAPCACQTFVHRRCLDDWHKSSNSKAHCQTCKSAFEFEEMPWTKRVKSSLSFQIGWRLLLLGAVFCLVVDDGARLLLAFVWEAFLYVVAVPIFAMLTLYLLQAMLGVICIILTWGIQSAAPPRVKNLRRRQDDKDAIE

Foldseek 3Di:
DDDDDDDPPPPPPPDDDDDDDDDDDDDPDPQQAAPQVRHNDDDDDPDQRHWDQQDPVSNTHGNVSVVVVVVVDPDAQADPVHRDHRPDPPDCPVVVVVPPVVVVVVVVVVVVVVVVVVVVVVVVVVVVVVVVVVCCVVPVVVVVVVVVVVVVVVVVVVVVVVVVVVVVVPPPDDPPPVVVVVVVVVVVD

Organism: NCBI:txid100861

Secondary structure (DSSP, 8-state):
-------------------S--------------TTT----PPPTTSTT-EE--STT---EEHHHHHHHHHH--S-SB-TTT-PBP-----THHHHSHHHHHHHHHHHHHHHHHHHHHHHHHHHHHHHHHHHHHHIIIIIHHHHHHHHHHHHHHHHHHHHHHHHHHHHHHS----THHHHHHHHHHTT-

Radius of gyration: 59.8 Å; chains: 1; bounding box: 127×28×172 Å

InterPro domains:
  IPR001841 Zinc finger, RING-type [PS50089] (34-83)
  IPR011016 Zinc finger, RING-CH-type [PF12906] (34-82)
  IPR011016 Zinc finger, RING-CH-type [PS51292] (26-89)
  IPR011016 Zinc finger, RING-CH-type [SM00744] (33-83)
  IPR013083 Zinc finger, RING/FYVE/PHD-type [G3DSA:3.30.40.10] (22-94)